Protein AF-A0A1V1PTB5-F1 (afdb_monomer)

Foldseek 3Di:
DDDDDDPVDDPPVLVVLCVVCVVVVHDSVVVVVVVVVVVVVPVVVVVVVVVVVVVVVVCVVVPDADPDPPPQVDDPLQFKAKEKEQAADDDLCVQLCPQLAFQQFEDEVRGTFWHFHHWDQPPVDNSMIITMIRGDQPPQQFPQWEWEFAQDPVRHTYIYTDDDPDGHGDGTHGPVDGHYHYYDYDPRSSDD

Structure (mmCIF, N/CA/C/O backbone):
data_AF-A0A1V1PTB5-F1
#
_entry.id   AF-A0A1V1PTB5-F1
#
loop_
_atom_site.group_PDB
_atom_site.id
_atom_site.type_symbol
_atom_site.label_atom_id
_atom_site.label_alt_id
_atom_site.label_comp_id
_atom_site.label_asym_id
_atom_site.label_entity_id
_atom_site.label_seq_id
_atom_site.pdbx_PDB_ins_code
_atom_site.Cartn_x
_atom_site.Cartn_y
_atom_site.Cartn_z
_atom_site.occupancy
_atom_site.B_iso_or_equiv
_atom_site.auth_seq_id
_atom_site.auth_comp_id
_atom_site.auth_asym_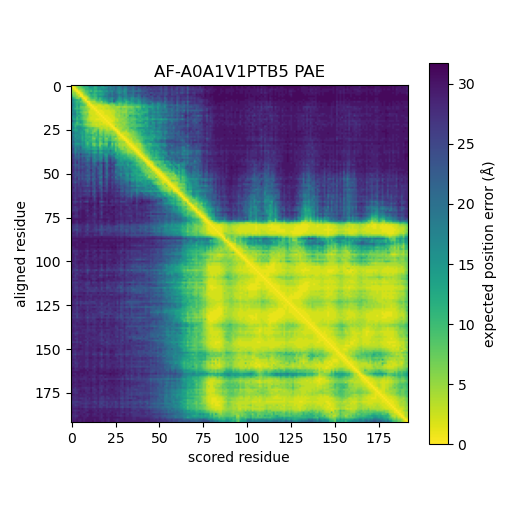id
_atom_site.auth_atom_id
_atom_site.pdbx_PDB_model_num
ATOM 1 N N . MET A 1 1 ? -77.149 21.106 42.613 1.00 45.94 1 MET A N 1
ATOM 2 C CA . MET A 1 1 ? -77.275 22.576 42.752 1.00 45.94 1 MET A CA 1
ATOM 3 C C . MET A 1 1 ? -76.896 23.214 41.418 1.00 45.94 1 MET A C 1
ATOM 5 O O . MET A 1 1 ? -76.034 22.673 40.741 1.00 45.94 1 MET A O 1
ATOM 9 N N . ALA A 1 2 ? -77.660 24.224 40.997 1.00 46.88 2 ALA A N 1
ATOM 10 C CA . ALA A 1 2 ? -78.015 24.558 39.610 1.00 46.88 2 ALA A CA 1
ATOM 11 C C . ALA A 1 2 ? -76.853 24.847 38.633 1.00 46.88 2 ALA A C 1
ATOM 13 O O . ALA A 1 2 ? -75.920 25.575 38.961 1.00 46.88 2 ALA A O 1
ATOM 14 N N . ALA A 1 3 ? -76.957 24.308 37.410 1.00 48.88 3 ALA A N 1
ATOM 15 C CA . ALA A 1 3 ? -76.084 24.625 36.281 1.00 48.88 3 ALA A CA 1
ATOM 16 C C . ALA A 1 3 ? -76.728 25.731 35.426 1.00 48.88 3 ALA A C 1
ATOM 18 O O . ALA A 1 3 ? -77.810 25.543 34.875 1.00 48.88 3 ALA A O 1
ATOM 19 N N . ASP A 1 4 ? -76.064 26.883 35.358 1.00 57.84 4 ASP A N 1
ATOM 20 C CA . ASP A 1 4 ? -76.422 28.024 34.511 1.00 57.84 4 ASP A CA 1
ATOM 21 C C . ASP A 1 4 ? -76.100 27.710 33.040 1.00 57.84 4 ASP A C 1
ATOM 23 O O . ASP A 1 4 ? -74.978 27.313 32.714 1.00 57.84 4 ASP A O 1
ATOM 27 N N . ALA A 1 5 ? -77.090 27.861 32.159 1.00 48.50 5 ALA A N 1
ATOM 28 C CA . ALA A 1 5 ? -77.007 27.545 30.735 1.00 48.50 5 ALA A CA 1
ATOM 29 C C . ALA A 1 5 ? -77.202 28.819 29.896 1.00 48.50 5 ALA A C 1
ATOM 31 O O . ALA A 1 5 ? -78.198 28.969 29.189 1.00 48.50 5 ALA A O 1
ATOM 32 N N . ARG A 1 6 ? -76.250 29.760 29.978 1.00 47.94 6 ARG A N 1
ATOM 33 C CA . ARG A 1 6 ? -76.123 30.865 29.010 1.00 47.94 6 ARG A CA 1
ATOM 34 C C . ARG A 1 6 ? -75.035 30.568 27.963 1.00 47.94 6 ARG A C 1
ATOM 36 O O . ARG A 1 6 ? -74.025 29.955 28.304 1.00 47.94 6 ARG A O 1
ATOM 43 N N . PRO A 1 7 ? -75.185 31.035 26.704 1.00 47.66 7 PRO A N 1
ATOM 44 C CA . PRO A 1 7 ? -74.416 30.558 25.540 1.00 47.66 7 PRO A CA 1
ATOM 45 C C . PRO A 1 7 ? -72.931 30.952 25.518 1.00 47.66 7 PRO A C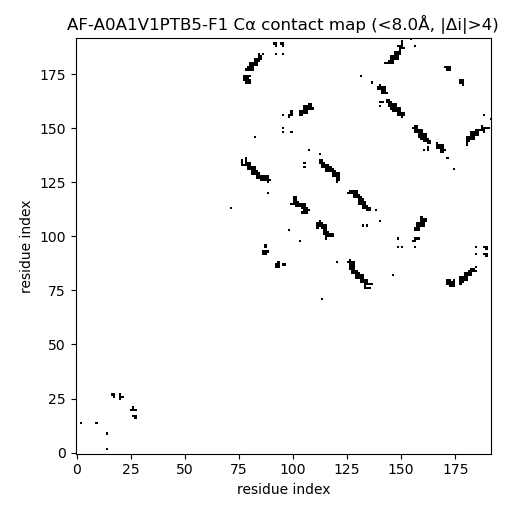 1
ATOM 47 O O . PRO A 1 7 ? -72.198 30.528 24.631 1.00 47.66 7 PRO A O 1
ATOM 50 N N . SER A 1 8 ? -72.482 31.782 26.461 1.00 53.97 8 SER A N 1
ATOM 51 C CA . SER A 1 8 ? -71.099 32.261 26.557 1.00 53.97 8 SER A CA 1
ATOM 52 C C . SER A 1 8 ? -70.219 31.433 27.504 1.00 53.97 8 SER A C 1
ATOM 54 O O . SER A 1 8 ? -69.104 31.851 27.817 1.00 53.97 8 SER A O 1
ATOM 56 N N . LYS A 1 9 ? -70.689 30.266 27.973 1.00 58.06 9 LYS A N 1
ATOM 57 C CA . LYS A 1 9 ? -69.931 29.356 28.852 1.00 58.06 9 LYS A CA 1
ATOM 58 C C . LYS A 1 9 ? -70.040 27.885 28.436 1.00 58.06 9 LYS A C 1
ATOM 60 O O . LYS A 1 9 ? -70.707 27.563 27.460 1.00 58.06 9 LYS A O 1
ATOM 65 N N . ASP A 1 10 ? -69.302 27.039 29.170 1.00 58.72 10 ASP A N 1
ATOM 66 C CA . ASP A 1 10 ? -69.134 25.581 29.058 1.00 58.72 10 ASP A CA 1
ATOM 67 C C . ASP A 1 10 ? -70.073 24.910 28.042 1.00 58.72 10 ASP A C 1
ATOM 69 O O . ASP A 1 10 ? -71.229 24.613 28.339 1.00 58.72 10 ASP A O 1
ATOM 73 N N . GLY A 1 11 ? -69.552 24.649 26.836 1.00 68.62 11 GLY A N 1
ATOM 74 C CA . GLY A 1 11 ? -70.310 24.024 25.751 1.00 68.62 11 GLY A CA 1
ATOM 75 C C . GLY A 1 11 ? -70.979 22.704 26.158 1.00 68.62 11 GLY A C 1
ATOM 76 O O . GLY A 1 11 ? -70.548 22.036 27.097 1.00 68.62 11 GLY A O 1
ATOM 77 N N . PHE A 1 12 ? -72.015 22.299 25.414 1.00 66.12 12 PHE A N 1
ATOM 78 C CA . PHE A 1 12 ? -72.945 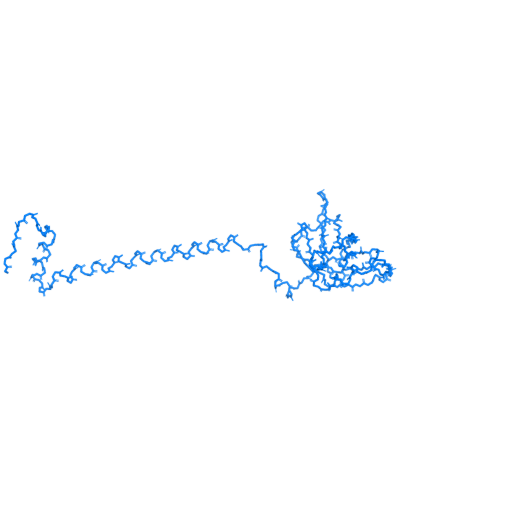21.199 25.742 1.00 66.12 12 PHE A CA 1
ATOM 79 C C . PHE A 1 12 ? -72.281 19.909 26.267 1.00 66.12 12 PHE A C 1
ATOM 81 O O . PHE A 1 12 ? -72.792 19.262 27.179 1.00 66.12 12 PHE A O 1
ATOM 88 N N . ARG A 1 13 ? -71.090 19.564 25.758 1.00 63.03 13 ARG A N 1
ATOM 89 C CA . ARG A 1 13 ? -70.293 18.419 26.229 1.00 63.03 13 ARG A CA 1
ATOM 90 C C . ARG A 1 13 ? -69.848 18.523 27.697 1.00 63.03 13 ARG A C 1
ATOM 92 O O . ARG A 1 13 ? -69.906 17.523 28.405 1.00 63.03 13 ARG A O 1
ATOM 99 N N . ASN A 1 14 ? -69.445 19.702 28.173 1.00 65.38 14 ASN A N 1
ATOM 100 C CA . ASN A 1 14 ? -69.024 19.916 29.565 1.00 65.38 14 ASN A CA 1
ATOM 101 C C . ASN A 1 14 ? -70.211 19.933 30.535 1.00 65.38 14 ASN A C 1
ATOM 103 O O . ASN A 1 14 ? -70.095 19.443 31.660 1.00 65.38 14 ASN A O 1
ATOM 107 N N . ALA A 1 15 ? -71.359 20.455 30.098 1.00 72.62 15 ALA A N 1
ATOM 108 C CA . ALA A 1 15 ? -72.587 20.425 30.888 1.00 72.62 15 ALA A CA 1
ATOM 109 C C . ALA A 1 15 ? -73.068 18.981 31.114 1.00 72.62 15 ALA A C 1
ATOM 111 O O . ALA A 1 15 ? -73.387 18.595 32.238 1.00 72.62 15 ALA A O 1
ATOM 112 N N . LEU A 1 16 ? -73.026 18.154 30.065 1.00 73.50 16 LEU A N 1
ATOM 113 C CA . LEU A 1 16 ? -73.423 16.748 30.135 1.00 73.50 16 LEU A CA 1
ATOM 114 C C . LEU A 1 16 ? -72.461 15.927 31.015 1.00 73.50 16 LEU A C 1
ATOM 116 O O . LEU A 1 16 ? -72.908 15.111 31.820 1.00 73.50 16 LEU A O 1
ATOM 120 N N . LEU A 1 17 ? -71.156 16.222 30.961 1.00 71.00 17 LEU A N 1
ATOM 121 C CA . LEU A 1 17 ? -70.155 15.638 31.863 1.00 71.00 17 LEU A CA 1
ATOM 122 C C . LEU A 1 17 ? -70.433 15.954 33.339 1.00 71.00 17 LEU A C 1
ATOM 124 O O . LEU A 1 17 ? -70.278 15.069 34.173 1.00 71.00 17 LEU A O 1
ATOM 128 N N . LYS A 1 18 ? -70.887 17.169 33.674 1.00 69.12 18 LYS A N 1
ATOM 129 C CA . LYS A 1 18 ? -71.250 17.546 35.054 1.00 69.12 18 LYS A CA 1
ATOM 130 C C . LYS A 1 18 ? -72.465 16.777 35.583 1.00 69.12 18 LYS A C 1
ATOM 132 O O . LYS A 1 18 ? -72.472 16.408 36.754 1.00 69.12 18 LYS A O 1
ATOM 137 N N . ILE A 1 19 ? -73.461 16.507 34.736 1.00 73.56 19 ILE A N 1
ATOM 138 C CA . ILE A 1 19 ? -74.654 15.733 35.120 1.00 73.56 19 ILE A CA 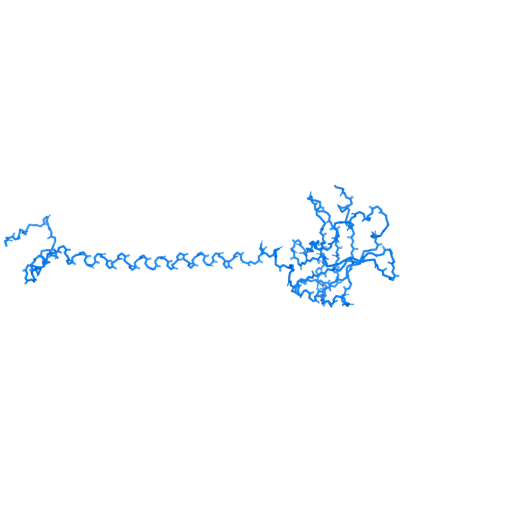1
ATOM 139 C C . ILE A 1 19 ? -74.288 14.268 35.365 1.00 73.56 19 ILE A C 1
ATOM 141 O O . ILE A 1 19 ? -74.617 13.716 36.412 1.00 73.56 19 ILE A O 1
ATOM 145 N N . VAL A 1 20 ? -73.562 13.652 34.429 1.00 69.00 20 VAL A N 1
ATOM 146 C CA . VAL A 1 20 ? -73.156 12.244 34.547 1.00 69.00 20 VAL A CA 1
ATOM 147 C C . VAL A 1 20 ? -72.223 12.044 35.742 1.00 69.00 20 VAL A C 1
ATOM 149 O O . VAL A 1 20 ? -72.424 11.111 36.509 1.00 69.00 20 VAL A O 1
ATOM 152 N N . ALA A 1 21 ? -71.267 12.952 35.955 1.00 71.38 21 ALA A N 1
ATOM 153 C CA . ALA A 1 21 ? -70.365 12.961 37.108 1.00 71.38 21 ALA A CA 1
ATOM 154 C C . ALA A 1 21 ? -71.118 13.038 38.453 1.00 71.38 21 ALA A C 1
ATOM 156 O O . ALA A 1 21 ? -70.797 12.304 39.389 1.00 71.38 21 ALA A O 1
ATOM 157 N N . GLY A 1 22 ? -72.167 13.866 38.525 1.00 68.06 22 GLY A N 1
ATOM 158 C CA . GLY A 1 22 ? -73.031 13.971 39.702 1.00 68.06 22 GLY A CA 1
ATOM 159 C C . GLY A 1 22 ? -73.858 12.711 39.979 1.00 68.06 22 GLY A C 1
ATOM 160 O O . GLY A 1 22 ? -74.132 12.418 41.138 1.00 68.06 22 GLY A O 1
ATOM 161 N N . LEU A 1 23 ? -74.208 11.944 38.942 1.00 74.44 23 LEU A N 1
ATOM 162 C CA . LEU A 1 23 ? -74.984 10.705 39.070 1.00 74.44 23 LEU A CA 1
ATOM 163 C C . LEU A 1 23 ? -74.150 9.524 39.597 1.00 74.44 23 LEU A C 1
ATOM 165 O O . LEU A 1 23 ? -74.689 8.635 40.246 1.00 74.44 23 LEU A O 1
ATOM 169 N N . ILE A 1 24 ? -72.840 9.523 39.339 1.00 73.94 24 ILE A N 1
ATOM 170 C CA . ILE A 1 24 ? -71.913 8.448 39.744 1.00 73.94 24 ILE A CA 1
ATOM 171 C C . ILE A 1 24 ? -70.991 8.835 40.911 1.00 73.94 24 ILE A C 1
ATOM 173 O O . ILE A 1 24 ? -70.159 8.030 41.317 1.00 73.94 24 ILE A O 1
ATOM 177 N N . GLY A 1 25 ? -71.132 10.047 41.462 1.00 66.75 25 GLY A N 1
ATOM 178 C CA . GLY A 1 25 ? -70.390 10.501 42.645 1.00 66.75 25 GLY A CA 1
ATOM 179 C C . GLY A 1 25 ? -68.902 10.790 42.409 1.00 66.75 25 GLY A C 1
ATOM 180 O O . GLY A 1 25 ? -68.114 10.732 43.349 1.00 66.75 25 GLY A O 1
ATOM 181 N N . VAL A 1 26 ? -68.496 11.100 41.174 1.00 73.06 26 VAL A N 1
ATOM 182 C CA . VAL A 1 26 ? -67.087 11.338 40.796 1.00 73.06 26 VAL A CA 1
ATOM 183 C C . VAL A 1 26 ? -66.936 12.757 40.248 1.00 73.06 26 VAL A C 1
ATOM 185 O O . VAL A 1 26 ? -67.854 13.267 39.616 1.00 73.06 26 VAL A O 1
ATOM 188 N N . SER A 1 27 ? -65.806 13.439 40.471 1.00 64.69 27 SER A N 1
ATOM 189 C CA . SER A 1 27 ? -65.644 14.828 40.014 1.00 64.69 27 SER A CA 1
ATOM 190 C C . SER A 1 27 ? -65.385 14.917 38.491 1.00 64.69 27 SER A C 1
ATOM 192 O O . SER A 1 27 ? -64.614 14.118 37.950 1.00 64.69 27 SER A O 1
ATOM 194 N N . PRO A 1 28 ? -65.968 15.901 37.768 1.00 60.50 28 PRO A N 1
ATOM 195 C CA . PRO A 1 28 ? -65.796 16.044 36.314 1.00 60.50 28 PRO A CA 1
ATOM 196 C C . PRO A 1 28 ? -64.334 16.191 35.861 1.00 60.50 28 PRO A C 1
ATOM 198 O O . PRO A 1 28 ? -63.992 15.798 34.747 1.00 60.50 28 PRO A O 1
ATOM 201 N N . GLY A 1 29 ? -63.462 16.724 36.727 1.00 60.97 29 GLY A N 1
ATOM 202 C CA . GLY A 1 29 ? -62.028 16.861 36.453 1.00 60.97 29 GLY A CA 1
ATOM 203 C C . GLY A 1 29 ? -61.322 15.515 36.270 1.00 60.97 29 GLY A C 1
ATOM 204 O O . GLY A 1 29 ? -60.505 15.372 35.366 1.00 60.97 29 GLY A O 1
ATOM 205 N N . GLN A 1 30 ? -61.716 14.484 37.028 1.00 60.09 30 GLN A N 1
ATOM 206 C CA . GLN A 1 30 ? -61.084 13.159 36.960 1.00 60.09 30 GLN A CA 1
ATOM 207 C C . GLN A 1 30 ? -61.408 12.394 35.667 1.00 60.09 30 GLN A C 1
ATOM 209 O O . GLN A 1 30 ? -60.608 11.573 35.213 1.00 60.09 30 GLN A O 1
ATOM 214 N N . LEU A 1 31 ? -62.559 12.672 35.046 1.00 56.88 31 LEU A N 1
ATOM 215 C CA . LEU A 1 31 ? -62.948 12.068 33.767 1.00 56.88 31 LEU A CA 1
ATOM 216 C C . LEU A 1 31 ? -62.194 12.699 32.585 1.00 56.88 31 LEU A C 1
ATOM 218 O O . LEU A 1 31 ? -61.833 11.994 31.644 1.00 56.88 31 LEU A O 1
ATOM 222 N N . ILE A 1 32 ? -61.905 14.001 32.655 1.00 62.03 32 ILE A N 1
ATOM 223 C CA . ILE A 1 32 ? -61.182 14.743 31.612 1.00 62.03 32 ILE A CA 1
ATOM 224 C C . ILE A 1 32 ? -59.669 14.461 31.675 1.00 62.03 32 ILE A C 1
ATOM 226 O O . ILE A 1 32 ? -59.034 14.261 30.633 1.00 62.03 32 ILE A O 1
ATOM 230 N N . ASP A 1 33 ? -59.100 14.337 32.877 1.00 58.94 33 ASP A N 1
ATOM 231 C CA . ASP A 1 33 ? -57.667 14.066 33.066 1.00 58.94 33 ASP A CA 1
ATOM 232 C C . ASP A 1 33 ? -57.240 12.676 32.560 1.00 58.94 33 ASP A C 1
ATOM 234 O O . ASP A 1 33 ? -56.127 12.506 32.046 1.00 58.94 33 ASP A O 1
ATOM 238 N N . ARG A 1 34 ? -58.135 11.676 32.612 1.00 61.22 34 ARG A N 1
ATOM 239 C CA . ARG A 1 34 ? -57.823 10.305 32.165 1.00 61.22 34 ARG A CA 1
ATOM 240 C C . ARG A 1 34 ? -57.660 10.187 30.646 1.00 61.22 34 ARG A C 1
ATOM 242 O O . ARG A 1 34 ? -56.867 9.365 30.177 1.00 61.22 34 ARG A O 1
ATOM 249 N N . ASP A 1 35 ? -58.367 11.014 29.879 1.00 53.59 35 ASP A N 1
ATOM 250 C CA . ASP A 1 35 ? -58.266 11.047 28.416 1.00 53.59 35 ASP A CA 1
ATOM 251 C C . ASP A 1 35 ? -57.134 11.959 27.919 1.00 53.59 35 ASP A C 1
ATOM 253 O O . ASP A 1 35 ? -56.497 11.654 26.903 1.00 53.59 35 ASP A O 1
ATOM 257 N N . ALA A 1 36 ? -56.806 13.022 28.663 1.00 57.72 36 ALA A N 1
ATOM 258 C CA . ALA A 1 36 ? -55.647 13.874 28.389 1.00 57.72 36 ALA A CA 1
ATOM 259 C C . ALA A 1 36 ? -54.316 13.118 28.581 1.00 57.72 36 ALA A C 1
ATOM 261 O O . ALA A 1 36 ? -53.400 13.238 27.759 1.00 57.72 36 ALA A O 1
ATOM 262 N N . ALA A 1 37 ? -54.234 12.257 29.604 1.00 57.28 37 ALA A N 1
ATOM 263 C CA . ALA A 1 37 ? -53.053 11.444 29.897 1.00 57.28 37 ALA A CA 1
ATOM 264 C C . ALA A 1 37 ? -52.713 10.427 28.784 1.00 57.28 37 ALA A C 1
ATOM 266 O O . ALA A 1 37 ? -51.542 10.183 28.490 1.00 57.28 37 ALA A O 1
ATOM 267 N N . ARG A 1 38 ? -53.718 9.865 28.092 1.00 55.94 38 ARG A N 1
ATOM 268 C CA . ARG A 1 38 ? -53.505 8.847 27.039 1.00 55.94 38 ARG A CA 1
ATOM 269 C C . ARG A 1 38 ? -53.009 9.422 25.708 1.00 55.94 38 ARG A C 1
ATOM 271 O O . ARG A 1 38 ? -52.372 8.695 24.941 1.00 55.94 38 ARG A O 1
ATOM 278 N N . ARG A 1 39 ? -53.293 10.697 25.405 1.00 55.25 39 ARG A N 1
ATOM 279 C CA . ARG A 1 39 ? -52.869 11.336 24.139 1.00 55.25 39 ARG A CA 1
ATOM 280 C C . ARG A 1 39 ? -51.395 11.738 24.144 1.00 55.25 39 ARG A C 1
ATOM 282 O O . ARG A 1 39 ? -50.753 11.630 23.102 1.00 55.25 39 ARG A O 1
ATOM 289 N N . ARG A 1 40 ? -50.834 12.102 25.306 1.00 49.72 40 ARG A N 1
ATOM 290 C CA . ARG A 1 40 ? -49.396 12.404 25.442 1.00 49.72 40 ARG A CA 1
ATOM 291 C C . ARG A 1 40 ? -48.505 11.174 25.201 1.00 49.72 40 ARG A C 1
ATOM 293 O O . ARG A 1 40 ? -47.458 11.307 24.584 1.00 49.72 40 ARG A O 1
ATOM 300 N N . GLY A 1 41 ? -48.939 9.970 25.589 1.00 53.50 41 GLY A N 1
ATOM 301 C CA . GLY A 1 41 ? -48.112 8.756 25.489 1.00 53.50 41 GLY A CA 1
ATOM 302 C C . GLY A 1 41 ? -47.924 8.182 24.074 1.00 53.50 41 GLY A C 1
ATOM 303 O O . GLY A 1 41 ? -46.866 7.638 23.770 1.00 53.50 41 GLY A O 1
ATOM 304 N N . ARG A 1 42 ? -48.920 8.304 23.180 1.00 50.50 42 ARG A N 1
ATOM 305 C CA . ARG A 1 42 ? -48.840 7.722 21.820 1.00 50.50 42 ARG A CA 1
ATOM 306 C C . ARG A 1 42 ? -48.005 8.555 20.847 1.00 50.50 42 ARG A C 1
ATOM 308 O O . ARG A 1 42 ? -47.307 7.982 20.016 1.00 50.50 42 ARG A O 1
ATOM 315 N N . LEU A 1 43 ? -48.047 9.882 20.975 1.00 52.47 43 LEU A N 1
ATOM 316 C CA . LEU A 1 43 ? -47.257 10.791 20.139 1.00 52.47 43 LEU A CA 1
ATOM 317 C C . LEU A 1 43 ? -45.766 10.741 20.504 1.00 52.47 43 LEU A C 1
ATOM 319 O O . LEU A 1 43 ? -44.928 10.694 19.612 1.00 52.47 43 LEU A O 1
ATOM 323 N N . VAL A 1 44 ? -45.436 10.642 21.797 1.00 54.03 44 VAL A N 1
ATOM 324 C CA . VAL A 1 44 ? -44.043 10.523 22.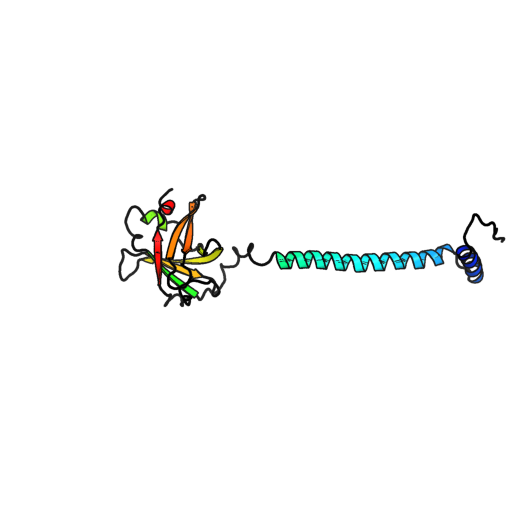265 1.00 54.03 44 VAL A CA 1
ATOM 325 C C . VAL A 1 44 ? -43.431 9.167 21.887 1.00 54.03 44 VAL A C 1
ATOM 327 O O . VAL A 1 44 ? -42.290 9.116 21.435 1.00 54.03 44 VAL A O 1
ATOM 330 N N . ARG A 1 45 ? -44.196 8.068 21.983 1.00 48.12 45 ARG A N 1
ATOM 331 C CA . ARG A 1 45 ? -43.705 6.719 21.646 1.00 48.12 45 ARG A CA 1
ATOM 332 C C . ARG A 1 45 ? -43.394 6.539 20.156 1.00 48.12 45 ARG A C 1
ATOM 334 O O . ARG A 1 45 ? -42.403 5.900 19.823 1.00 48.12 45 ARG A O 1
ATOM 341 N N . ASN A 1 46 ? -44.211 7.102 19.265 1.00 50.28 46 ASN A N 1
ATOM 342 C CA . ASN A 1 46 ? -44.003 6.958 17.820 1.00 50.28 46 ASN A CA 1
ATOM 343 C C . ASN A 1 46 ? -42.963 7.953 17.274 1.00 50.28 46 ASN A C 1
ATOM 345 O O . ASN A 1 46 ? -42.236 7.613 16.345 1.00 50.28 46 ASN A O 1
ATOM 349 N N . ALA A 1 47 ? -42.841 9.146 17.870 1.00 54.19 47 ALA A N 1
ATOM 350 C CA . ALA A 1 47 ? -41.808 10.114 17.497 1.00 54.19 47 ALA A CA 1
ATOM 351 C C . ALA A 1 47 ? -40.391 9.623 17.854 1.00 54.19 47 ALA A C 1
ATOM 353 O O . ALA A 1 47 ? -39.459 9.815 17.077 1.00 54.19 47 ALA A O 1
ATOM 354 N N . ALA A 1 48 ? -40.236 8.924 18.984 1.00 52.06 48 ALA A N 1
ATOM 355 C CA . ALA A 1 48 ? -38.953 8.360 19.407 1.00 52.06 48 ALA A CA 1
ATOM 356 C C . ALA A 1 48 ? -38.412 7.283 18.441 1.00 52.06 48 ALA A C 1
ATOM 358 O O . ALA A 1 48 ? -37.208 7.217 18.206 1.00 52.06 48 ALA A O 1
ATOM 359 N N . LEU A 1 49 ? -39.289 6.480 17.825 1.00 52.34 49 LEU A N 1
ATOM 360 C CA . LEU A 1 49 ? -38.896 5.453 16.849 1.00 52.34 49 LEU A CA 1
ATOM 361 C C . LEU A 1 49 ? -38.427 6.052 15.509 1.00 52.34 49 LEU A C 1
ATOM 363 O O . LEU A 1 49 ? -37.547 5.489 14.861 1.00 52.34 49 LEU A O 1
ATOM 367 N N . ALA A 1 50 ? -38.958 7.212 15.109 1.00 53.72 50 ALA A N 1
ATOM 368 C CA . ALA A 1 50 ? -38.579 7.876 13.859 1.00 53.72 50 ALA A CA 1
ATOM 369 C C . ALA A 1 50 ? -37.187 8.540 13.917 1.00 53.72 50 ALA A C 1
ATOM 371 O O . ALA A 1 50 ? -36.467 8.537 12.917 1.00 53.72 50 ALA A O 1
ATOM 372 N N . VAL A 1 51 ? -36.784 9.063 15.083 1.00 54.59 51 VAL A N 1
ATOM 373 C CA . VAL A 1 51 ? -35.459 9.687 15.299 1.00 54.59 51 VAL A CA 1
ATOM 374 C C . VAL A 1 51 ? -34.332 8.642 15.331 1.00 54.59 51 VAL A C 1
ATOM 376 O O . VAL A 1 51 ? -33.255 8.870 14.785 1.00 54.59 51 VAL A O 1
ATOM 379 N N . ILE A 1 52 ? -34.588 7.456 15.896 1.00 55.19 52 ILE A N 1
ATOM 380 C CA . ILE A 1 52 ? -33.625 6.339 15.901 1.00 55.19 52 ILE A CA 1
ATOM 381 C C . ILE A 1 52 ? -33.417 5.789 14.477 1.00 55.19 52 ILE A C 1
ATOM 383 O O . ILE A 1 52 ? -32.288 5.494 14.089 1.00 55.19 52 ILE A O 1
ATOM 387 N N . ALA A 1 53 ? -34.476 5.719 13.664 1.00 56.38 53 ALA A N 1
ATOM 388 C CA . ALA A 1 53 ? -34.389 5.258 12.277 1.00 56.38 53 ALA A CA 1
ATOM 389 C C . ALA A 1 53 ? -33.607 6.222 11.363 1.00 56.38 53 ALA A C 1
ATOM 391 O O . ALA A 1 53 ? -32.862 5.777 10.493 1.00 56.38 53 ALA A O 1
ATOM 392 N N . THR A 1 54 ? -33.726 7.538 11.572 1.00 54.22 54 THR A N 1
ATOM 393 C CA . THR A 1 54 ? -33.005 8.541 10.764 1.00 54.22 54 THR A CA 1
ATOM 394 C C . THR A 1 54 ? -31.523 8.628 11.123 1.00 54.22 54 THR A C 1
ATOM 396 O O . THR A 1 54 ? -30.689 8.738 10.224 1.00 54.22 54 THR A O 1
ATOM 399 N N . LEU A 1 55 ? -31.166 8.490 12.404 1.00 49.62 55 LEU A N 1
ATOM 400 C CA . LEU A 1 55 ? -29.763 8.380 12.820 1.00 49.62 55 LEU A CA 1
ATOM 401 C C . LEU A 1 55 ? -29.129 7.048 12.373 1.00 49.62 55 LEU A C 1
ATOM 403 O O . LEU A 1 55 ? -27.974 7.037 11.952 1.00 49.62 55 LEU A O 1
ATOM 407 N N . GLY A 1 56 ? -29.888 5.945 12.371 1.00 52.94 56 GLY A N 1
ATOM 408 C CA . GLY A 1 56 ? -29.436 4.653 11.837 1.00 52.94 56 GLY A CA 1
ATOM 409 C C . GLY A 1 56 ? -29.205 4.660 10.319 1.00 52.94 56 GLY A C 1
ATOM 410 O O . GLY A 1 56 ? -28.217 4.107 9.844 1.00 52.94 56 GLY A O 1
ATOM 411 N N . ALA A 1 57 ? -30.060 5.345 9.552 1.00 54.28 57 ALA A N 1
ATOM 412 C CA . ALA A 1 57 ? -29.913 5.472 8.099 1.00 54.28 57 ALA A CA 1
ATOM 413 C C . ALA A 1 57 ? -28.720 6.359 7.687 1.00 54.28 57 ALA A C 1
ATO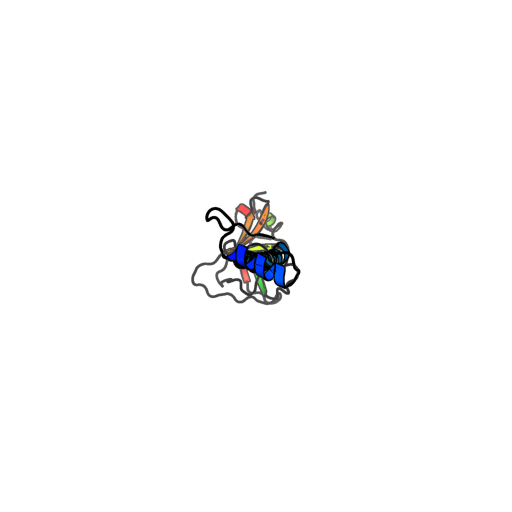M 415 O O . ALA A 1 57 ? -28.047 6.065 6.701 1.00 54.28 57 ALA A O 1
ATOM 416 N N . LEU A 1 58 ? -28.402 7.404 8.462 1.00 52.31 58 LEU A N 1
ATOM 417 C CA . LEU A 1 58 ? -27.206 8.230 8.237 1.00 52.31 58 LEU A CA 1
ATOM 418 C C . LEU A 1 58 ? -25.905 7.499 8.606 1.00 52.31 58 LEU A C 1
ATOM 420 O O . LEU A 1 58 ? -24.878 7.730 7.969 1.00 52.31 58 LEU A O 1
ATOM 424 N N . ALA A 1 59 ? -25.944 6.568 9.564 1.00 54.12 59 ALA A N 1
ATOM 425 C CA . ALA A 1 59 ? -24.814 5.684 9.855 1.00 54.12 59 ALA A CA 1
ATOM 426 C C . ALA A 1 59 ? -24.567 4.648 8.735 1.00 54.12 59 ALA A C 1
ATOM 428 O O . ALA A 1 59 ? -23.418 4.284 8.486 1.00 54.12 59 ALA A O 1
ATOM 429 N N . LEU A 1 60 ? -25.616 4.227 8.017 1.00 52.91 60 LEU A N 1
ATOM 430 C CA . LEU A 1 60 ? -25.536 3.271 6.900 1.00 52.91 60 LEU A CA 1
ATOM 431 C C . LEU A 1 60 ? -25.036 3.878 5.574 1.00 52.91 60 LEU A C 1
ATOM 433 O O . LEU A 1 60 ? -24.577 3.144 4.711 1.00 52.91 60 LEU A O 1
ATOM 437 N N . ILE A 1 61 ? -25.082 5.205 5.404 1.00 54.19 61 ILE A N 1
ATOM 438 C CA . ILE A 1 61 ? -24.506 5.885 4.221 1.00 54.19 61 ILE A CA 1
ATOM 439 C C . ILE A 1 61 ? -23.057 6.344 4.487 1.00 54.19 61 ILE A C 1
ATOM 441 O O . ILE A 1 61 ? -22.287 6.594 3.562 1.00 54.19 61 ILE A O 1
ATOM 445 N N . ALA A 1 62 ? -22.639 6.413 5.753 1.00 55.47 62 ALA A N 1
ATOM 446 C CA . ALA A 1 62 ? -21.290 6.828 6.142 1.00 55.47 62 ALA A CA 1
ATOM 447 C C . ALA A 1 62 ? -20.263 5.677 6.208 1.00 55.47 62 ALA A C 1
ATOM 449 O O . ALA A 1 62 ? -19.115 5.903 6.600 1.00 55.47 62 ALA A O 1
ATOM 450 N N . THR A 1 63 ? -20.652 4.446 5.874 1.00 59.47 63 THR A N 1
ATOM 451 C CA . THR A 1 63 ? -19.989 3.242 6.397 1.00 59.47 63 THR A CA 1
ATOM 452 C C . THR A 1 63 ? -18.928 2.592 5.518 1.00 59.47 63 THR A C 1
ATOM 454 O O . THR A 1 63 ? -18.474 1.517 5.888 1.00 59.47 63 THR A O 1
ATOM 457 N N . GLU A 1 64 ? -18.449 3.210 4.432 1.00 53.56 64 GLU A N 1
ATOM 458 C CA . GLU A 1 64 ? -17.593 2.434 3.510 1.00 53.56 64 GLU A CA 1
ATOM 459 C C . GLU A 1 64 ? -16.228 2.994 3.111 1.00 53.56 64 GLU A C 1
ATOM 461 O O . GLU A 1 64 ? -15.475 2.286 2.457 1.00 53.56 64 GLU A O 1
ATOM 466 N N . SER A 1 65 ? -15.805 4.192 3.529 1.00 56.97 65 SER A N 1
ATOM 467 C CA . SER A 1 65 ? -14.520 4.710 3.002 1.00 56.97 65 SER A CA 1
ATOM 468 C C . SER A 1 65 ? -13.644 5.528 3.942 1.00 56.97 65 SER A C 1
ATOM 470 O O . SER A 1 65 ? -12.688 6.147 3.480 1.00 56.97 65 SER A O 1
ATOM 472 N N . ARG A 1 66 ? -13.916 5.568 5.256 1.00 59.69 66 ARG A N 1
ATOM 473 C CA . ARG A 1 66 ? -13.176 6.503 6.136 1.00 59.69 66 ARG A CA 1
ATOM 474 C C . ARG A 1 66 ? -12.643 5.968 7.459 1.00 59.69 66 ARG A C 1
ATOM 476 O O . ARG A 1 66 ? -11.880 6.681 8.096 1.00 59.69 66 ARG A O 1
ATOM 483 N N . TRP A 1 67 ? -12.962 4.739 7.866 1.00 57.56 67 TRP A N 1
ATOM 484 C CA . TRP A 1 67 ? -12.607 4.275 9.219 1.00 57.56 67 TRP A CA 1
ATOM 485 C C . TRP A 1 67 ? -12.114 2.824 9.305 1.00 57.56 67 TRP A C 1
ATOM 487 O O . TRP A 1 67 ? -12.355 2.153 10.302 1.00 57.56 67 TRP A O 1
ATOM 497 N N . ARG A 1 68 ? -11.382 2.329 8.297 1.00 58.28 68 ARG A N 1
ATOM 498 C CA . ARG A 1 68 ? -10.655 1.046 8.400 1.00 58.28 68 ARG A CA 1
ATOM 499 C C . ARG A 1 68 ? -9.148 1.102 8.737 1.00 58.28 68 ARG A C 1
ATOM 501 O O . ARG A 1 68 ? -8.592 0.021 8.867 1.00 58.28 68 ARG A O 1
ATOM 508 N N . PRO A 1 69 ? -8.432 2.229 8.949 1.00 53.84 69 PRO A N 1
ATOM 509 C CA . PRO A 1 69 ? -6.971 2.142 9.073 1.00 53.84 69 PRO A CA 1
ATOM 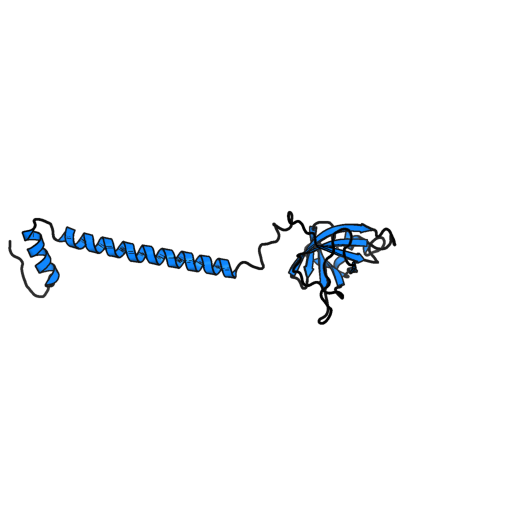510 C C . PRO A 1 69 ? -6.444 1.648 10.439 1.00 53.84 69 PRO A C 1
ATOM 512 O O . PRO A 1 69 ? -5.252 1.750 10.688 1.00 53.84 69 PRO A O 1
ATOM 515 N N . LEU A 1 70 ? -7.281 1.088 11.322 1.00 55.69 70 LEU A N 1
ATOM 516 C CA . LEU A 1 70 ? -6.828 0.498 12.596 1.00 55.69 70 LEU A CA 1
ATOM 517 C C . LEU A 1 70 ? -7.057 -1.021 12.703 1.00 55.69 70 LEU A C 1
ATOM 519 O O . LEU A 1 70 ? -6.575 -1.629 13.651 1.00 55.69 70 LEU A O 1
ATOM 523 N N . LEU A 1 71 ? -7.764 -1.644 11.749 1.00 52.22 71 LEU A N 1
ATOM 524 C CA . LEU A 1 71 ? -8.142 -3.067 11.822 1.00 52.22 71 LEU A CA 1
ATOM 525 C C . LEU A 1 71 ? -7.387 -3.983 10.847 1.00 52.22 71 LEU A C 1
ATOM 527 O O . LEU A 1 71 ? -7.580 -5.194 10.887 1.00 52.22 71 LEU A O 1
ATOM 531 N N . TYR A 1 72 ? -6.497 -3.451 10.006 1.00 57.94 72 TYR A N 1
ATOM 532 C CA . TYR A 1 72 ? -5.696 -4.293 9.107 1.00 57.94 72 TYR A CA 1
ATOM 533 C C . TYR A 1 72 ? -4.587 -5.068 9.833 1.00 57.94 72 TYR A C 1
ATOM 535 O O . TYR A 1 72 ? -4.197 -6.136 9.374 1.00 57.94 72 TYR A O 1
ATOM 543 N N . ALA A 1 73 ? -4.168 -4.600 11.015 1.00 51.00 73 ALA A N 1
ATOM 544 C CA . ALA A 1 73 ? -3.077 -5.169 11.813 1.00 51.00 73 ALA A CA 1
ATOM 545 C C . ALA A 1 73 ? -3.333 -6.594 12.356 1.00 51.00 73 ALA A C 1
ATOM 547 O O . ALA A 1 73 ? -2.499 -7.136 13.079 1.00 51.00 73 ALA A O 1
ATOM 548 N N . GLN A 1 74 ? -4.476 -7.211 12.040 1.00 45.44 74 GLN A N 1
ATOM 549 C CA . GLN A 1 74 ? -4.817 -8.556 12.505 1.00 45.44 74 GLN A CA 1
ATOM 550 C C . GLN A 1 74 ? -5.560 -9.404 11.460 1.00 45.44 74 GLN A C 1
ATOM 552 O O . GLN A 1 74 ? -6.177 -10.410 11.809 1.00 45.44 74 GLN A O 1
ATOM 557 N N . MET A 1 75 ? -5.533 -9.015 10.181 1.00 44.78 75 MET A N 1
ATOM 558 C CA . MET A 1 75 ? -6.116 -9.833 9.117 1.00 44.78 75 MET A CA 1
ATOM 559 C C . MET A 1 75 ? -5.067 -10.832 8.619 1.00 44.78 75 MET A C 1
ATOM 561 O O . MET A 1 75 ? -3.930 -10.464 8.336 1.00 44.78 75 MET A O 1
ATOM 565 N N . ASN A 1 76 ? -5.458 -12.101 8.504 1.00 53.78 76 ASN A N 1
ATOM 566 C CA . ASN A 1 76 ? -4.753 -13.134 7.743 1.00 53.78 76 ASN A CA 1
ATOM 567 C C . ASN A 1 76 ? -4.691 -12.693 6.263 1.00 53.78 76 ASN A C 1
ATOM 569 O O . ASN A 1 76 ? -5.486 -13.135 5.435 1.00 53.78 76 ASN A O 1
ATOM 573 N N . VAL A 1 77 ? -3.816 -11.745 5.920 1.00 55.34 77 VAL A N 1
ATOM 574 C CA . VAL A 1 77 ? -3.628 -11.298 4.538 1.00 55.34 77 VAL A CA 1
ATOM 575 C C . VAL A 1 77 ? -2.885 -12.414 3.818 1.00 55.34 77 VAL A C 1
ATOM 577 O O . VAL A 1 77 ? -1.670 -12.431 3.794 1.00 55.34 77 VAL A O 1
ATOM 580 N N . GLU A 1 78 ? -3.597 -13.397 3.271 1.00 65.06 78 GLU A N 1
ATOM 581 C CA . GLU A 1 78 ? -2.988 -14.514 2.528 1.00 65.06 78 GLU A CA 1
ATOM 582 C C . GLU A 1 78 ? -2.564 -14.125 1.099 1.00 65.06 78 GLU A C 1
ATOM 584 O O . GLU A 1 78 ? -2.046 -14.960 0.357 1.00 65.06 78 GLU A O 1
ATOM 589 N N . ARG A 1 79 ? -2.780 -12.863 0.710 1.00 84.75 79 ARG A N 1
ATOM 590 C CA . ARG A 1 79 ? -2.675 -12.356 -0.659 1.00 84.75 79 ARG A CA 1
ATOM 591 C C . ARG A 1 79 ? -1.609 -11.271 -0.771 1.00 84.75 79 ARG A C 1
ATOM 593 O O . ARG A 1 79 ? -1.734 -10.188 -0.201 1.00 84.75 79 ARG A O 1
ATOM 600 N N . TYR A 1 80 ? -0.563 -11.585 -1.523 1.00 91.56 80 TYR A N 1
ATOM 601 C CA . TYR A 1 80 ? 0.671 -10.818 -1.579 1.00 91.56 80 TYR A CA 1
ATOM 602 C C . TYR A 1 80 ? 1.100 -10.522 -3.013 1.00 91.56 80 TYR A C 1
ATOM 604 O O . TYR A 1 80 ? 0.854 -11.316 -3.925 1.00 91.56 80 TYR A O 1
ATOM 612 N N . TYR A 1 81 ? 1.822 -9.414 -3.168 1.00 94.62 81 TYR A N 1
ATOM 613 C CA . TYR A 1 81 ? 2.601 -9.082 -4.359 1.00 94.62 81 TYR A CA 1
ATOM 614 C C . TYR A 1 81 ? 4.052 -8.815 -3.972 1.00 94.62 81 TYR A C 1
ATOM 616 O O . TYR A 1 81 ? 4.322 -8.197 -2.942 1.00 94.62 81 TYR A O 1
ATOM 624 N N . ASP A 1 82 ? 4.976 -9.235 -4.830 1.00 95.38 82 ASP A N 1
ATOM 625 C CA . ASP A 1 82 ? 6.391 -8.900 -4.704 1.00 95.38 82 ASP A CA 1
ATOM 626 C C . ASP A 1 82 ? 6.703 -7.728 -5.643 1.00 95.38 82 ASP A C 1
ATOM 628 O O . ASP A 1 82 ? 6.671 -7.854 -6.865 1.00 95.38 82 ASP A O 1
ATOM 632 N N . VAL A 1 83 ? 7.016 -6.566 -5.083 1.00 94.81 83 VAL A N 1
ATOM 633 C CA . VAL A 1 83 ? 7.373 -5.365 -5.839 1.00 94.81 83 VAL A CA 1
ATOM 634 C C . VAL A 1 83 ? 8.886 -5.280 -5.963 1.00 94.81 83 VAL A C 1
ATOM 636 O O . VAL A 1 83 ? 9.589 -5.131 -4.964 1.00 94.81 83 VAL A O 1
ATOM 639 N N . VAL A 1 84 ? 9.392 -5.352 -7.191 1.00 94.00 84 VAL A N 1
ATOM 640 C CA . VAL A 1 84 ? 10.831 -5.381 -7.476 1.00 94.00 84 VAL A CA 1
ATOM 641 C C . VAL A 1 84 ? 11.317 -3.999 -7.903 1.00 94.00 84 VAL A C 1
ATOM 643 O O . VAL A 1 84 ? 10.862 -3.466 -8.913 1.00 94.00 84 VAL A O 1
ATOM 646 N N . PHE A 1 85 ? 12.275 -3.442 -7.166 1.00 91.94 85 PHE A N 1
ATOM 647 C CA . PHE A 1 85 ? 12.934 -2.170 -7.459 1.00 91.94 85 PHE A CA 1
ATOM 648 C C . PHE A 1 85 ? 14.389 -2.409 -7.844 1.00 91.94 85 PHE A C 1
ATOM 650 O O . PHE A 1 85 ? 15.173 -2.880 -7.023 1.00 91.94 85 PHE A O 1
ATOM 657 N N . SER A 1 86 ? 14.777 -2.014 -9.055 1.00 88.12 86 SER A N 1
ATOM 658 C CA . SER A 1 86 ? 16.127 -2.255 -9.581 1.00 88.12 86 SER A CA 1
ATOM 659 C C . SER A 1 86 ? 17.209 -1.279 -9.105 1.00 88.12 86 SER A C 1
ATOM 661 O O . SER A 1 86 ? 18.370 -1.403 -9.482 1.00 88.12 86 SER A O 1
ATOM 663 N N . GLU A 1 87 ? 16.846 -0.276 -8.304 1.00 76.12 87 GLU A N 1
ATOM 664 C CA . GLU A 1 87 ? 17.729 0.851 -7.963 1.00 76.12 87 GLU A CA 1
ATOM 665 C C . GLU A 1 87 ? 17.959 1.024 -6.450 1.00 76.12 87 GLU A C 1
ATOM 667 O O . GLU A 1 87 ? 18.433 2.069 -6.002 1.00 76.12 87 GLU A O 1
ATOM 672 N N . GLY A 1 88 ? 17.565 0.042 -5.633 1.00 65.75 88 GLY A N 1
ATOM 673 C CA . GLY A 1 88 ? 17.323 0.286 -4.211 1.00 65.75 88 GLY A CA 1
ATOM 674 C C . GLY A 1 88 ? 18.510 0.144 -3.263 1.00 65.75 88 GLY A C 1
ATOM 675 O O . GLY A 1 88 ? 18.516 0.784 -2.214 1.00 65.75 88 GLY A O 1
ATOM 676 N N . VAL A 1 89 ? 19.519 -0.664 -3.597 1.00 62.09 89 VAL A N 1
ATOM 677 C CA . VAL A 1 89 ? 20.490 -1.126 -2.582 1.00 62.09 89 VAL A CA 1
ATOM 678 C C . VAL A 1 89 ? 21.711 -0.214 -2.440 1.00 62.09 89 VAL A C 1
ATOM 680 O O . VAL A 1 89 ? 22.319 -0.146 -1.374 1.00 62.09 89 VAL A O 1
ATOM 683 N N . SER A 1 90 ? 22.108 0.515 -3.484 1.00 58.97 90 SER A N 1
ATOM 684 C CA . SER A 1 90 ? 23.307 1.362 -3.441 1.00 58.97 90 SER A CA 1
ATOM 685 C C . SER A 1 90 ? 23.201 2.514 -4.435 1.00 58.97 90 SER A C 1
ATOM 687 O O . SER A 1 90 ? 23.057 2.297 -5.634 1.00 58.97 90 SER A O 1
ATOM 689 N N . GLY A 1 91 ? 23.265 3.749 -3.934 1.00 65.31 91 GLY A N 1
ATOM 690 C CA . GLY A 1 91 ? 23.211 4.963 -4.748 1.00 65.31 91 GLY A CA 1
ATOM 691 C C . GLY A 1 91 ? 22.394 6.089 -4.103 1.00 65.31 91 GLY A C 1
ATOM 692 O O . GLY A 1 91 ? 21.874 5.926 -2.998 1.00 65.31 91 GLY A O 1
ATOM 693 N N . PRO A 1 92 ? 22.232 7.235 -4.792 1.00 65.44 92 PRO A N 1
ATOM 694 C CA . PRO A 1 92 ? 21.522 8.408 -4.265 1.00 65.44 92 PRO A CA 1
ATOM 695 C C . PRO A 1 92 ? 20.075 8.124 -3.824 1.00 65.44 92 PRO A C 1
ATOM 697 O O . PRO A 1 92 ? 19.539 8.834 -2.973 1.00 65.44 92 PRO A O 1
ATOM 700 N N . ARG A 1 93 ? 19.459 7.074 -4.388 1.00 72.31 93 ARG A N 1
ATOM 701 C CA . ARG A 1 93 ? 18.062 6.666 -4.175 1.00 72.31 93 ARG A CA 1
ATOM 702 C C . ARG A 1 93 ? 17.857 5.663 -3.039 1.00 72.31 93 ARG A C 1
ATOM 704 O O . ARG A 1 93 ? 16.717 5.426 -2.659 1.00 72.31 93 ARG A O 1
ATOM 711 N N . ALA A 1 94 ? 18.925 5.128 -2.441 1.00 71.94 94 ALA A N 1
ATOM 712 C CA . ALA A 1 94 ? 18.814 4.157 -1.347 1.00 71.94 94 ALA A CA 1
ATOM 713 C C . ALA A 1 94 ? 18.038 4.719 -0.135 1.00 71.94 94 ALA A C 1
ATOM 715 O O . ALA A 1 94 ? 17.228 4.022 0.474 1.00 71.94 94 ALA A O 1
ATOM 716 N N . ARG A 1 95 ? 18.188 6.023 0.149 1.00 77.31 95 ARG A N 1
ATOM 717 C CA . ARG A 1 95 ? 17.467 6.725 1.232 1.00 77.31 95 ARG A CA 1
ATOM 718 C C . ARG A 1 95 ? 15.947 6.717 1.070 1.00 77.31 95 ARG A C 1
ATOM 720 O O . ARG A 1 95 ? 15.217 6.850 2.049 1.00 77.31 95 ARG A O 1
ATOM 727 N N . SER A 1 96 ? 15.447 6.548 -0.152 1.00 79.12 96 SER A N 1
ATOM 728 C CA . SER A 1 96 ? 14.011 6.483 -0.418 1.00 79.12 96 SER A CA 1
ATOM 729 C C . SER A 1 96 ? 13.363 5.241 0.209 1.00 79.12 96 SER A C 1
ATOM 731 O O . SER A 1 96 ? 12.190 5.280 0.572 1.00 79.12 96 SER A O 1
ATOM 733 N N . PHE A 1 97 ? 14.130 4.170 0.433 1.00 81.56 97 PHE A N 1
ATOM 734 C CA . PHE A 1 97 ? 13.632 2.920 1.011 1.00 81.56 97 PHE A CA 1
ATOM 735 C C . PHE A 1 97 ? 13.576 2.927 2.543 1.00 81.56 97 PHE A C 1
ATOM 737 O O . PHE A 1 97 ? 12.884 2.095 3.123 1.00 81.56 97 PHE A O 1
ATOM 744 N N . GLU A 1 98 ? 14.218 3.885 3.221 1.00 80.12 98 GLU A N 1
ATOM 745 C CA . GLU A 1 98 ? 14.236 3.946 4.692 1.00 80.12 98 GLU A CA 1
ATOM 746 C C . GLU A 1 98 ? 12.834 4.092 5.307 1.00 80.12 98 GLU A C 1
ATOM 748 O O . GLU A 1 98 ? 12.602 3.640 6.429 1.00 80.12 98 GLU A O 1
ATOM 753 N N . GLY A 1 99 ? 11.882 4.683 4.580 1.00 76.06 99 GLY A N 1
ATOM 754 C CA . GLY A 1 99 ? 10.488 4.780 5.021 1.00 76.06 99 GLY A CA 1
ATOM 755 C C . GLY A 1 99 ? 9.553 3.719 4.436 1.00 76.06 99 GLY A C 1
ATOM 756 O O . GLY A 1 99 ? 8.433 3.596 4.917 1.00 76.06 99 GLY A O 1
ATOM 757 N N . ALA A 1 100 ? 9.982 2.938 3.441 1.00 83.00 100 ALA A N 1
ATOM 758 C CA . ALA A 1 100 ? 9.173 1.880 2.820 1.00 83.00 100 ALA A CA 1
ATOM 759 C C . ALA A 1 100 ? 9.270 0.551 3.587 1.00 83.00 100 ALA A C 1
ATOM 761 O O . ALA A 1 100 ? 9.416 -0.517 2.997 1.00 83.00 100 ALA A O 1
ATOM 762 N N . ARG A 1 101 ? 9.269 0.629 4.919 1.00 82.00 101 ARG A N 1
ATOM 763 C CA . ARG A 1 101 ? 9.383 -0.526 5.816 1.00 82.00 101 ARG A CA 1
ATOM 764 C C . ARG A 1 101 ? 8.008 -1.141 6.084 1.00 82.00 101 ARG A C 1
ATOM 766 O O . ARG A 1 101 ? 6.995 -0.638 5.609 1.00 82.00 101 ARG A O 1
ATOM 773 N N . GLN A 1 102 ? 7.988 -2.231 6.849 1.00 87.44 102 GLN A N 1
ATOM 774 C CA . GLN A 1 102 ? 6.755 -2.891 7.271 1.00 87.44 102 GLN A CA 1
ATOM 775 C C . GLN A 1 102 ? 5.750 -1.884 7.864 1.00 87.44 102 GLN A C 1
ATOM 777 O O . GLN A 1 102 ? 6.133 -1.028 8.663 1.00 87.44 102 GLN A O 1
ATOM 782 N N . GLY A 1 103 ? 4.488 -1.981 7.446 1.00 83.75 103 GLY A N 1
ATOM 783 C CA . GLY A 1 103 ? 3.406 -1.060 7.810 1.00 83.75 103 GLY A CA 1
ATOM 784 C C . GLY A 1 103 ? 3.314 0.201 6.941 1.00 83.75 103 GLY A C 1
ATOM 785 O O . GLY A 1 103 ? 2.417 1.019 7.146 1.00 83.75 103 GLY A O 1
ATOM 786 N N . ALA A 1 104 ? 4.215 0.401 5.969 1.00 87.44 104 ALA A N 1
ATOM 787 C CA . ALA A 1 104 ? 4.074 1.491 5.004 1.00 87.44 104 ALA A CA 1
ATOM 788 C C . ALA A 1 104 ? 2.831 1.274 4.130 1.00 87.44 104 ALA A C 1
ATOM 790 O O . ALA A 1 104 ? 2.600 0.182 3.618 1.00 87.44 104 ALA A O 1
ATOM 791 N N . GLU A 1 105 ? 2.040 2.329 3.956 1.00 88.19 105 GLU A N 1
ATOM 792 C CA . GLU A 1 105 ? 0.741 2.269 3.286 1.00 88.19 105 GLU A CA 1
ATOM 793 C C . GLU A 1 105 ? 0.892 2.036 1.773 1.00 88.19 105 GLU A C 1
ATOM 795 O O . GLU A 1 105 ? 1.774 2.608 1.120 1.00 88.19 105 GLU A O 1
ATOM 800 N N . VAL A 1 106 ? 0.005 1.213 1.212 1.00 90.38 106 VAL A N 1
ATOM 801 C CA . VAL A 1 106 ? -0.105 0.961 -0.228 1.00 90.38 106 VAL A CA 1
ATOM 802 C C . VAL A 1 106 ? -1.419 1.548 -0.725 1.00 90.38 106 VAL A C 1
ATOM 804 O O . VAL A 1 106 ? -2.498 1.169 -0.265 1.00 90.38 106 VAL A O 1
ATOM 807 N N . LEU A 1 107 ? -1.328 2.471 -1.678 1.00 90.19 107 LEU A N 1
ATOM 808 C CA . LEU A 1 107 ? -2.458 3.169 -2.274 1.00 90.19 107 LEU A CA 1
ATOM 809 C C . LEU A 1 107 ? -2.633 2.754 -3.735 1.00 90.19 107 LEU A C 1
ATOM 811 O O . LEU A 1 107 ? -1.689 2.832 -4.509 1.00 90.19 107 LEU A O 1
ATOM 815 N N . LEU A 1 108 ? -3.848 2.417 -4.149 1.00 87.19 108 LEU A N 1
ATOM 816 C CA . LEU A 1 108 ? -4.231 2.272 -5.554 1.00 87.19 108 LEU A CA 1
ATOM 817 C C . LEU A 1 108 ? -5.068 3.482 -5.943 1.00 87.19 108 LEU A C 1
ATOM 819 O O . LEU A 1 108 ? -6.115 3.720 -5.344 1.00 87.19 108 LEU A O 1
ATOM 823 N N . ASN A 1 109 ? -4.606 4.272 -6.914 1.00 84.62 109 ASN A N 1
ATOM 824 C CA . ASN A 1 109 ? -5.282 5.513 -7.325 1.00 84.62 109 ASN A CA 1
ATOM 825 C C . ASN A 1 109 ? -5.631 6.449 -6.140 1.00 84.62 109 ASN A C 1
ATOM 827 O O . ASN A 1 109 ? -6.650 7.136 -6.151 1.00 84.62 109 ASN A O 1
ATOM 831 N N . GLY A 1 110 ? -4.795 6.457 -5.093 1.00 83.19 110 GLY A N 1
ATOM 832 C CA . GLY A 1 110 ? -4.991 7.256 -3.877 1.00 83.19 110 GLY A CA 1
ATOM 833 C C . GLY A 1 110 ? -5.853 6.610 -2.784 1.00 83.19 110 GLY A C 1
ATOM 834 O O . GLY A 1 110 ? -5.943 7.171 -1.695 1.00 83.19 110 GLY A O 1
ATOM 835 N N . SER A 1 111 ? -6.449 5.441 -3.025 1.00 83.94 111 SER A N 1
ATOM 836 C CA . SER A 1 111 ? -7.212 4.688 -2.022 1.00 83.94 111 SER A CA 1
ATOM 837 C C . SER A 1 111 ? -6.343 3.626 -1.344 1.00 83.94 111 SER A C 1
ATOM 839 O O . SER A 1 111 ? -5.665 2.884 -2.053 1.00 83.94 111 SER A O 1
ATOM 841 N N . PRO A 1 112 ? -6.358 3.505 -0.004 1.00 84.81 112 PRO A N 1
ATOM 842 C CA . PRO A 1 112 ? -5.589 2.481 0.689 1.00 84.81 112 PRO A CA 1
ATOM 843 C C . PRO A 1 112 ? -6.124 1.090 0.398 1.00 84.81 112 PRO A C 1
ATOM 845 O O . PRO A 1 112 ? -7.307 0.820 0.594 1.00 84.81 112 PRO A O 1
ATOM 848 N N . ILE A 1 113 ? -5.228 0.218 -0.052 1.00 85.75 113 ILE A N 1
ATOM 849 C CA . ILE A 1 113 ? -5.537 -1.173 -0.394 1.00 85.75 113 ILE A CA 1
ATOM 850 C C . ILE A 1 113 ? -4.715 -2.177 0.409 1.00 85.75 113 ILE A C 1
ATOM 852 O O . ILE A 1 113 ? -4.954 -3.373 0.291 1.00 85.75 113 ILE A O 1
ATOM 856 N N . GLY A 1 114 ? -3.738 -1.729 1.196 1.00 87.81 114 GLY A N 1
ATOM 857 C CA . GLY A 1 114 ? -2.858 -2.633 1.920 1.00 87.81 114 GLY A CA 1
ATOM 858 C C . GLY A 1 114 ? -1.648 -1.949 2.535 1.00 87.81 114 GLY A C 1
ATOM 859 O O . GLY A 1 114 ? -1.604 -0.723 2.676 1.00 87.81 114 GLY A O 1
ATOM 860 N N . GLU A 1 115 ? -0.651 -2.759 2.864 1.00 89.81 115 GLU A N 1
ATOM 861 C CA . GLU A 1 115 ? 0.594 -2.317 3.480 1.00 89.81 115 GLU A CA 1
ATOM 862 C C . GLU A 1 115 ? 1.796 -3.139 3.008 1.00 89.81 115 GLU A C 1
ATOM 864 O O . GLU A 1 115 ? 1.673 -4.251 2.489 1.00 89.81 115 GLU A O 1
ATOM 869 N N . VAL A 1 116 ? 2.990 -2.595 3.216 1.00 91.81 116 VAL A N 1
ATOM 870 C CA . VAL A 1 116 ? 4.235 -3.354 3.108 1.00 91.81 116 VAL A CA 1
ATOM 871 C C . VAL A 1 116 ? 4.303 -4.341 4.269 1.00 91.81 116 VAL A C 1
ATOM 873 O O . VAL A 1 116 ? 4.273 -3.947 5.432 1.00 91.81 116 VAL A O 1
ATOM 876 N N . THR A 1 117 ? 4.445 -5.625 3.963 1.00 89.62 117 THR A N 1
ATOM 877 C CA . THR A 1 117 ? 4.573 -6.702 4.954 1.00 89.62 117 THR A CA 1
ATOM 878 C C . THR A 1 117 ? 6.023 -7.130 5.152 1.00 89.62 117 THR A C 1
ATOM 880 O O . THR A 1 117 ? 6.363 -7.681 6.196 1.00 89.62 117 THR A O 1
ATOM 883 N N . GLY A 1 118 ? 6.905 -6.842 4.190 1.00 89.75 118 GLY A N 1
ATOM 884 C CA . GLY A 1 118 ? 8.325 -7.151 4.304 1.00 89.75 118 GLY A CA 1
ATOM 885 C C . GLY A 1 118 ? 9.192 -6.462 3.256 1.00 89.75 118 GLY A C 1
ATOM 886 O O . GLY A 1 118 ? 8.718 -6.000 2.223 1.00 89.75 118 GLY A O 1
ATOM 887 N N . MET A 1 119 ? 10.493 -6.418 3.528 1.00 91.62 119 MET A N 1
ATOM 888 C CA . MET A 1 119 ? 11.520 -5.915 2.619 1.00 91.62 119 MET A CA 1
ATOM 889 C C . MET A 1 119 ? 12.699 -6.878 2.649 1.00 91.62 119 MET A C 1
ATOM 891 O O . MET A 1 119 ? 13.165 -7.262 3.721 1.00 91.62 119 MET A O 1
ATOM 895 N N . ARG A 1 120 ? 13.195 -7.251 1.473 1.00 90.56 120 ARG A N 1
ATOM 896 C CA . ARG A 1 120 ? 14.384 -8.091 1.322 1.00 90.56 120 ARG A CA 1
ATOM 897 C C . ARG A 1 120 ? 15.190 -7.656 0.109 1.00 90.56 120 ARG A C 1
ATOM 899 O O . ARG A 1 120 ? 14.653 -7.083 -0.832 1.00 90.56 120 ARG A O 1
ATOM 906 N N . ILE A 1 121 ? 16.476 -7.964 0.125 1.00 90.81 121 ILE A N 1
ATOM 907 C CA . ILE A 1 121 ? 17.314 -7.884 -1.072 1.00 90.81 121 ILE A CA 1
ATOM 908 C C . ILE A 1 121 ? 17.020 -9.127 -1.923 1.00 90.81 121 ILE A C 1
ATOM 910 O O . ILE A 1 121 ? 16.799 -10.211 -1.372 1.00 90.81 121 ILE A O 1
ATOM 914 N N . ASP A 1 122 ? 16.952 -8.979 -3.247 1.00 90.69 122 ASP A N 1
ATOM 915 C CA . ASP A 1 122 ? 16.750 -10.121 -4.141 1.00 90.69 122 ASP A CA 1
ATOM 916 C C . ASP A 1 122 ? 17.980 -11.049 -4.082 1.00 90.69 122 ASP A C 1
ATOM 918 O O . ASP A 1 122 ? 19.087 -10.614 -4.404 1.00 90.69 122 ASP A O 1
ATOM 922 N N . PRO A 1 123 ? 17.827 -12.326 -3.675 1.00 90.06 123 PRO A N 1
ATOM 923 C CA . PRO A 1 123 ? 18.948 -13.260 -3.637 1.00 90.06 123 PRO A CA 1
ATOM 924 C C . PRO A 1 123 ? 19.510 -13.583 -5.028 1.00 90.06 123 PRO A C 1
ATOM 926 O O . PRO A 1 123 ? 20.660 -14.003 -5.119 1.00 90.06 123 PRO A O 1
ATOM 929 N N . ALA A 1 124 ? 18.724 -13.413 -6.099 1.00 91.31 124 ALA A N 1
ATOM 930 C CA . ALA A 1 124 ? 19.185 -13.651 -7.466 1.00 91.31 124 ALA A CA 1
ATOM 931 C C . ALA A 1 124 ? 19.993 -12.470 -8.030 1.00 91.31 124 ALA A C 1
ATOM 933 O O . ALA A 1 124 ? 20.913 -12.678 -8.818 1.00 91.31 124 ALA A O 1
ATOM 934 N N . ASP A 1 125 ? 19.664 -11.245 -7.620 1.00 90.56 125 ASP A N 1
ATOM 935 C CA . ASP A 1 125 ? 20.372 -10.026 -8.010 1.00 90.56 125 ASP A CA 1
ATOM 936 C C . ASP A 1 125 ? 20.382 -9.022 -6.844 1.00 90.56 125 ASP A C 1
ATOM 938 O O . ASP A 1 125 ? 19.423 -8.266 -6.664 1.00 90.56 125 ASP A O 1
ATOM 942 N N . PRO A 1 126 ? 21.482 -8.954 -6.071 1.00 88.50 126 PRO A N 1
ATOM 943 C CA . PRO A 1 126 ? 21.576 -8.107 -4.885 1.00 88.50 126 PRO A CA 1
ATOM 944 C C . PRO A 1 126 ? 21.443 -6.601 -5.133 1.00 88.50 126 PRO A C 1
ATOM 946 O O . PRO A 1 126 ? 21.448 -5.832 -4.176 1.00 88.50 126 PRO A O 1
ATOM 949 N N . ARG A 1 127 ? 21.368 -6.147 -6.390 1.00 87.38 127 ARG A N 1
ATOM 950 C CA . ARG A 1 127 ? 21.078 -4.743 -6.721 1.00 87.38 127 ARG A CA 1
ATOM 951 C C . ARG A 1 127 ? 19.598 -4.406 -6.555 1.00 87.38 127 ARG A C 1
ATOM 953 O O . ARG A 1 127 ? 19.257 -3.233 -6.383 1.00 87.38 127 ARG A O 1
ATOM 960 N N . ASN A 1 128 ? 18.742 -5.425 -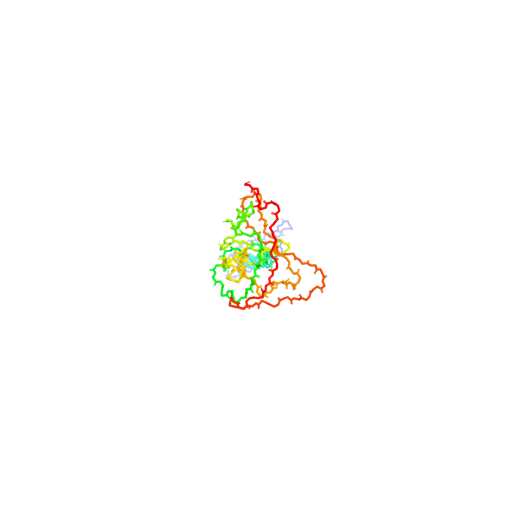6.564 1.00 90.94 128 ASN A N 1
ATOM 961 C CA . ASN A 1 128 ? 17.301 -5.271 -6.506 1.00 90.94 128 ASN A CA 1
ATOM 962 C C . ASN A 1 128 ? 16.798 -5.365 -5.060 1.00 90.94 128 ASN A C 1
ATOM 964 O O . ASN A 1 128 ? 17.182 -6.254 -4.296 1.00 90.94 128 ASN A O 1
ATOM 968 N N . ILE A 1 129 ? 15.885 -4.465 -4.698 1.00 91.75 129 ILE A N 1
ATOM 969 C CA . ILE A 1 129 ? 15.088 -4.567 -3.472 1.00 91.75 129 ILE A CA 1
ATOM 970 C C . ILE A 1 129 ? 13.729 -5.142 -3.834 1.00 91.75 129 ILE A C 1
ATOM 972 O O . ILE A 1 129 ? 13.086 -4.684 -4.776 1.00 91.75 129 ILE A O 1
ATOM 976 N N . ILE A 1 130 ? 13.275 -6.114 -3.052 1.00 93.44 130 ILE A N 1
ATOM 977 C CA . ILE A 1 130 ? 11.934 -6.673 -3.141 1.00 93.44 130 ILE A CA 1
ATOM 978 C C . ILE A 1 130 ? 11.150 -6.240 -1.908 1.00 93.44 130 ILE A C 1
ATOM 980 O O . ILE A 1 130 ? 11.500 -6.596 -0.779 1.00 93.44 130 ILE A O 1
ATOM 984 N N . LEU A 1 131 ? 10.084 -5.478 -2.135 1.00 94.06 131 LEU A N 1
ATOM 985 C CA . LEU A 1 131 ? 9.073 -5.194 -1.123 1.00 94.06 131 LEU A CA 1
ATOM 986 C C . LEU A 1 131 ? 7.938 -6.190 -1.285 1.00 94.06 131 LEU A C 1
ATOM 988 O O . LEU A 1 131 ? 7.340 -6.269 -2.354 1.00 94.06 131 LEU A O 1
ATOM 992 N N . GLN A 1 132 ? 7.626 -6.927 -0.230 1.00 94.31 132 GLN A N 1
ATOM 993 C CA . GLN A 1 132 ? 6.402 -7.704 -0.190 1.00 94.31 132 GLN A CA 1
ATOM 994 C C . GLN A 1 132 ? 5.288 -6.802 0.329 1.00 94.31 132 GLN A C 1
ATOM 996 O O . GLN A 1 132 ? 5.426 -6.195 1.394 1.00 94.31 132 GLN A O 1
ATOM 1001 N N . ILE A 1 133 ? 4.206 -6.698 -0.433 1.00 93.06 133 ILE A N 1
ATOM 1002 C CA . ILE A 1 133 ? 3.000 -5.982 -0.023 1.00 93.06 133 ILE A CA 1
ATOM 1003 C C . ILE A 1 133 ? 1.869 -6.977 0.193 1.00 93.06 133 ILE A C 1
ATOM 1005 O O . ILE A 1 133 ? 1.673 -7.885 -0.614 1.00 93.06 133 ILE A O 1
ATOM 1009 N N . GLY A 1 134 ? 1.139 -6.802 1.286 1.00 90.94 134 GLY A N 1
ATOM 1010 C CA . GLY A 1 134 ? -0.124 -7.476 1.539 1.00 90.94 134 GLY A CA 1
ATOM 1011 C C . GLY A 1 134 ? -1.253 -6.531 1.162 1.00 90.94 134 GLY A C 1
ATOM 1012 O O . GLY A 1 134 ? -1.254 -5.380 1.600 1.00 90.94 134 GLY A O 1
ATOM 1013 N N . VAL A 1 135 ? -2.191 -6.992 0.339 1.00 88.19 135 VAL A N 1
ATOM 1014 C CA . VAL A 1 135 ? -3.315 -6.164 -0.113 1.00 88.19 135 VAL A CA 1
ATOM 1015 C C . VAL A 1 135 ? -4.647 -6.869 0.094 1.00 88.19 135 VAL A C 1
ATOM 1017 O O . VAL A 1 135 ? -4.709 -8.092 0.222 1.00 88.19 135 VAL A O 1
ATOM 1020 N N . ASP A 1 136 ? -5.715 -6.079 0.114 1.00 83.56 136 ASP A N 1
ATOM 1021 C CA . ASP A 1 136 ? -7.086 -6.569 0.163 1.00 83.56 136 ASP A CA 1
ATOM 1022 C C . ASP A 1 136 ? -7.362 -7.502 -1.046 1.00 83.56 136 ASP A C 1
ATOM 1024 O O . ASP A 1 136 ? -7.003 -7.143 -2.174 1.00 83.56 136 ASP A O 1
ATOM 1028 N N . PRO A 1 137 ? -7.951 -8.704 -0.847 1.00 78.50 137 PRO A N 1
ATOM 1029 C CA . PRO A 1 137 ? -8.326 -9.627 -1.926 1.00 78.50 137 PRO A CA 1
ATOM 1030 C C . PRO A 1 137 ? -9.120 -8.985 -3.058 1.00 78.50 137 PRO A C 1
ATOM 1032 O O . PRO A 1 137 ? -8.973 -9.415 -4.202 1.00 78.50 137 PRO A O 1
ATOM 1035 N N . ASP A 1 138 ? -9.947 -7.996 -2.727 1.00 81.00 138 ASP A N 1
ATOM 1036 C CA . ASP A 1 138 ? -10.872 -7.361 -3.658 1.00 81.00 138 ASP A CA 1
ATOM 1037 C C . ASP A 1 138 ? -10.247 -6.130 -4.341 1.00 81.00 138 ASP A C 1
ATOM 1039 O O . ASP A 1 138 ? -10.874 -5.491 -5.191 1.00 81.00 138 ASP A O 1
ATOM 1043 N N . ALA A 1 139 ? -8.998 -5.784 -3.999 1.00 83.88 139 ALA A N 1
ATOM 1044 C CA . ALA A 1 139 ? -8.286 -4.674 -4.616 1.00 83.88 139 ALA A CA 1
ATOM 1045 C C . ALA A 1 139 ? -7.992 -4.975 -6.101 1.00 83.88 139 ALA A C 1
ATOM 1047 O O . ALA A 1 139 ? -7.290 -5.943 -6.409 1.00 83.88 139 ALA A O 1
ATOM 1048 N N . PRO A 1 140 ? -8.450 -4.131 -7.048 1.00 87.12 140 PRO A N 1
ATOM 1049 C CA . PRO A 1 140 ? -8.326 -4.403 -8.477 1.00 87.12 140 PRO A CA 1
ATOM 1050 C C . PRO A 1 140 ? -6.926 -4.053 -9.004 1.00 87.12 140 PRO A C 1
ATOM 1052 O O . PRO A 1 140 ? -6.738 -3.081 -9.742 1.00 87.12 140 PRO A O 1
ATOM 1055 N N . VAL A 1 141 ? -5.928 -4.851 -8.625 1.00 89.06 141 VAL A N 1
ATOM 1056 C CA . VAL A 1 141 ? -4.560 -4.765 -9.150 1.00 89.06 141 VAL A CA 1
ATOM 1057 C C . VAL A 1 141 ? -4.510 -5.429 -10.524 1.00 89.06 141 VAL A C 1
ATOM 1059 O O . VAL A 1 141 ? -5.051 -6.511 -10.735 1.00 89.06 141 VAL A O 1
ATOM 1062 N N . ARG A 1 142 ? -3.874 -4.770 -11.492 1.00 90.62 142 ARG A N 1
ATOM 1063 C CA . ARG A 1 142 ? -3.785 -5.237 -12.883 1.00 90.62 142 ARG A CA 1
ATOM 1064 C C . ARG A 1 142 ? -2.380 -5.717 -13.215 1.00 90.62 142 ARG A C 1
ATOM 1066 O O . ARG A 1 142 ? -1.413 -5.323 -12.570 1.00 90.62 142 ARG A O 1
ATOM 1073 N N . SER A 1 143 ? -2.253 -6.540 -14.252 1.00 89.56 143 SER A N 1
ATOM 1074 C CA . SER A 1 143 ? -0.969 -7.138 -14.643 1.00 89.56 143 SER A CA 1
ATOM 1075 C C . SER A 1 143 ? 0.074 -6.128 -15.135 1.00 89.56 143 SER A C 1
ATOM 1077 O O . SER A 1 143 ? 1.261 -6.429 -15.133 1.00 89.56 143 SER A O 1
ATOM 1079 N N . ASP A 1 144 ? -0.352 -4.949 -15.593 1.00 90.44 144 ASP A N 1
ATOM 1080 C CA . ASP A 1 144 ? 0.532 -3.858 -16.019 1.00 90.44 144 ASP A CA 1
ATOM 1081 C C . ASP A 1 144 ? 0.786 -2.825 -14.910 1.00 90.44 144 ASP A C 1
ATOM 1083 O O . ASP A 1 144 ? 1.339 -1.755 -15.184 1.00 90.44 144 ASP A O 1
ATOM 1087 N N . ALA A 1 145 ? 0.361 -3.125 -13.678 1.00 91.81 145 ALA A N 1
ATOM 1088 C CA . ALA A 1 145 ? 0.497 -2.212 -12.565 1.00 91.81 145 ALA A CA 1
ATOM 1089 C C . ALA A 1 145 ? 1.970 -1.915 -12.265 1.00 91.81 145 ALA A C 1
ATOM 1091 O O . ALA A 1 145 ? 2.818 -2.809 -12.182 1.00 91.81 145 ALA A O 1
ATOM 1092 N N . ARG A 1 146 ? 2.263 -0.632 -12.073 1.00 92.69 146 ARG A N 1
ATOM 1093 C CA . ARG A 1 146 ? 3.546 -0.133 -11.589 1.00 92.69 146 ARG A CA 1
ATOM 1094 C C . ARG A 1 146 ? 3.369 0.409 -10.194 1.00 92.69 146 ARG A C 1
ATOM 1096 O O . ARG A 1 146 ? 2.351 1.021 -9.888 1.00 92.69 146 ARG A O 1
ATOM 1103 N N . VAL A 1 147 ? 4.373 0.184 -9.364 1.00 94.12 147 VAL A N 1
ATOM 1104 C CA . VAL A 1 147 ? 4.359 0.635 -7.982 1.00 94.12 147 VAL A CA 1
ATOM 1105 C C . VAL A 1 147 ? 5.378 1.747 -7.816 1.00 94.12 147 VAL A C 1
ATOM 1107 O O . VAL A 1 147 ? 6.583 1.522 -7.894 1.00 94.12 147 VAL A O 1
ATOM 1110 N N . GLU A 1 148 ? 4.902 2.959 -7.584 1.00 92.56 148 GLU A N 1
ATOM 1111 C CA . GLU A 1 148 ? 5.755 4.107 -7.335 1.00 92.56 148 GLU A CA 1
ATOM 1112 C C . GLU A 1 148 ? 5.988 4.299 -5.846 1.00 92.56 148 GLU A C 1
ATOM 1114 O O . GLU A 1 148 ? 5.057 4.473 -5.062 1.00 92.56 148 GLU A O 1
ATOM 1119 N N . LEU A 1 149 ? 7.250 4.345 -5.449 1.00 91.56 149 LEU A N 1
ATOM 1120 C CA . LEU A 1 149 ? 7.622 4.743 -4.105 1.00 91.56 149 LEU A CA 1
ATOM 1121 C C . LEU A 1 149 ? 7.675 6.274 -4.047 1.00 91.56 149 LEU A C 1
ATOM 1123 O O . LEU A 1 149 ? 8.475 6.902 -4.747 1.00 91.56 149 LEU A O 1
ATOM 1127 N N . ARG A 1 150 ? 6.823 6.881 -3.212 1.00 90.62 150 ARG A N 1
ATOM 1128 C CA . ARG A 1 150 ? 6.683 8.339 -3.071 1.00 90.62 150 ARG A CA 1
ATOM 1129 C C . ARG A 1 150 ? 6.770 8.764 -1.610 1.00 90.62 150 ARG A C 1
ATOM 1131 O O . ARG A 1 150 ? 6.206 8.116 -0.733 1.00 90.62 150 ARG A O 1
ATOM 1138 N N . ARG A 1 151 ? 7.420 9.905 -1.360 1.00 88.00 151 ARG A N 1
ATOM 1139 C CA . ARG A 1 151 ? 7.329 10.623 -0.080 1.00 88.00 151 ARG A CA 1
ATOM 1140 C C . ARG A 1 151 ? 6.199 11.644 -0.144 1.00 88.00 151 ARG A C 1
ATOM 1142 O O . ARG A 1 151 ? 6.118 12.423 -1.096 1.00 88.00 151 ARG A O 1
ATOM 1149 N N . LEU A 1 152 ? 5.324 11.614 0.853 1.00 84.94 152 LEU A N 1
ATOM 1150 C CA . LEU A 1 152 ? 4.291 12.623 1.068 1.00 84.94 152 LEU A CA 1
ATOM 1151 C C . LEU A 1 152 ? 4.879 13.835 1.807 1.00 84.94 152 LEU A C 1
ATOM 1153 O O . LEU A 1 152 ? 5.918 13.728 2.452 1.00 84.94 152 LEU A O 1
ATOM 1157 N N . GLY A 1 153 ? 4.196 14.983 1.769 1.00 81.94 153 GLY A N 1
ATOM 1158 C CA . GLY A 1 153 ? 4.673 16.223 2.407 1.00 81.94 153 GLY A CA 1
ATOM 1159 C C . GLY A 1 153 ? 4.876 16.142 3.929 1.00 81.94 153 GLY A C 1
ATOM 1160 O O . GLY A 1 153 ? 5.516 17.011 4.502 1.00 81.94 153 GLY A O 1
ATOM 1161 N N . ASN A 1 154 ? 4.368 15.093 4.583 1.00 80.19 154 ASN A N 1
ATOM 1162 C CA . ASN A 1 154 ? 4.591 14.795 6.001 1.00 80.19 154 ASN A CA 1
ATOM 1163 C C . ASN A 1 154 ? 5.758 13.814 6.250 1.00 80.19 154 ASN A C 1
ATOM 1165 O O . ASN A 1 154 ? 5.873 13.263 7.340 1.00 80.19 154 ASN A O 1
ATOM 1169 N N . GLY A 1 155 ? 6.576 13.527 5.235 1.00 73.88 155 GLY A N 1
ATOM 1170 C CA . GLY A 1 155 ? 7.732 12.638 5.336 1.00 73.88 155 GLY A CA 1
ATOM 1171 C C . GLY A 1 155 ? 7.414 11.143 5.242 1.00 73.88 155 GLY A C 1
ATOM 1172 O O . GLY A 1 155 ? 8.344 10.343 5.124 1.00 73.88 155 GLY A O 1
ATOM 1173 N N . ARG A 1 156 ? 6.137 10.742 5.236 1.00 80.75 156 ARG A N 1
ATOM 1174 C CA . ARG A 1 156 ? 5.729 9.333 5.138 1.00 80.75 156 ARG A CA 1
ATOM 1175 C C . ARG A 1 156 ? 5.982 8.790 3.731 1.00 80.75 156 ARG A C 1
ATOM 1177 O O . ARG A 1 156 ? 5.659 9.456 2.746 1.00 80.75 156 ARG A O 1
ATOM 1184 N N . ILE A 1 157 ? 6.532 7.581 3.646 1.00 81.62 157 ILE A N 1
ATOM 1185 C CA . ILE A 1 157 ? 6.678 6.862 2.379 1.00 81.62 157 ILE A CA 1
ATOM 1186 C C . ILE A 1 157 ? 5.442 6.007 2.140 1.00 81.62 157 ILE A C 1
ATOM 1188 O O . ILE A 1 157 ? 4.930 5.365 3.056 1.00 81.62 157 ILE A O 1
ATOM 1192 N N . VAL A 1 158 ? 4.968 6.037 0.903 1.00 84.06 158 VAL A N 1
ATOM 1193 C CA . VAL A 1 158 ? 3.773 5.342 0.446 1.00 84.06 158 VAL A CA 1
ATOM 1194 C C . VAL A 1 158 ? 4.057 4.736 -0.921 1.00 84.06 158 VAL A C 1
ATOM 1196 O O . VAL A 1 158 ? 4.792 5.320 -1.724 1.00 84.06 158 VAL A O 1
ATOM 1199 N N . LEU A 1 159 ? 3.477 3.568 -1.178 1.00 82.56 159 LEU A N 1
ATOM 1200 C CA . LEU A 1 159 ? 3.544 2.905 -2.473 1.00 82.56 159 LEU A CA 1
ATOM 1201 C C . LEU A 1 159 ? 2.272 3.224 -3.258 1.00 82.56 159 LEU A C 1
ATOM 1203 O O . LEU A 1 159 ? 1.177 2.905 -2.808 1.00 82.56 159 LEU A O 1
ATOM 1207 N N . PHE A 1 160 ? 2.412 3.846 -4.422 1.00 85.81 160 PHE A N 1
ATOM 1208 C CA . PHE A 1 160 ? 1.310 4.141 -5.330 1.00 85.81 160 PHE A CA 1
ATOM 1209 C C . PHE A 1 160 ? 1.260 3.088 -6.421 1.00 85.81 160 PHE A C 1
ATOM 1211 O O . PHE A 1 160 ? 2.174 2.979 -7.226 1.00 85.81 160 PHE A O 1
ATOM 1218 N N . VAL A 1 161 ? 0.189 2.315 -6.450 1.00 85.38 161 VAL A N 1
ATOM 1219 C CA . VAL A 1 161 ? -0.100 1.381 -7.526 1.00 85.38 161 VAL A CA 1
ATOM 1220 C C . VAL A 1 161 ? -0.830 2.150 -8.622 1.00 85.38 161 VAL A C 1
ATOM 1222 O O . VAL A 1 161 ? -1.912 2.695 -8.397 1.00 85.38 161 VAL A O 1
ATOM 1225 N N . GLU A 1 162 ? -0.230 2.197 -9.805 1.00 85.38 162 GLU A N 1
ATOM 1226 C CA . GLU A 1 162 ? -0.775 2.832 -11.001 1.00 85.38 162 GLU A CA 1
ATOM 1227 C C . GLU A 1 162 ? -0.890 1.805 -12.123 1.00 85.38 162 GLU A C 1
ATOM 1229 O O . GLU A 1 162 ? -0.009 0.971 -12.309 1.00 85.38 162 GLU A O 1
ATOM 1234 N N . SER A 1 163 ? -1.965 1.855 -12.902 1.00 83.50 163 SER A N 1
ATOM 1235 C CA . SER A 1 163 ? -2.181 0.941 -14.025 1.00 83.50 163 SER A CA 1
ATOM 1236 C C . SER A 1 163 ? -2.976 1.633 -15.129 1.00 83.50 163 SER A C 1
ATOM 1238 O O . SER A 1 163 ? -3.728 2.578 -14.872 1.00 83.50 163 SER A O 1
ATOM 1240 N N . ARG A 1 164 ? -2.803 1.178 -16.374 1.00 77.25 164 ARG A N 1
ATOM 1241 C CA . ARG A 1 164 ? -3.559 1.688 -17.518 1.00 77.25 164 ARG A CA 1
ATOM 1242 C C . ARG A 1 164 ? -4.838 0.879 -17.717 1.00 77.25 164 ARG A C 1
ATOM 1244 O O . ARG A 1 164 ? -4.933 -0.307 -17.408 1.00 77.25 164 ARG A O 1
ATOM 1251 N N . SER A 1 165 ? -5.846 1.540 -18.280 1.00 71.31 165 SER A N 1
ATOM 1252 C CA . SER A 1 165 ? -7.093 0.874 -18.656 1.00 71.31 165 SER A CA 1
ATOM 1253 C C . SER A 1 165 ? -6.829 -0.226 -19.693 1.00 71.31 165 SER A C 1
ATOM 1255 O O . SER A 1 165 ? -6.107 0.001 -20.663 1.00 71.31 165 SER A O 1
ATOM 1257 N N . GLY A 1 166 ? -7.426 -1.406 -19.491 1.00 75.06 166 GLY A N 1
ATOM 1258 C CA . GLY A 1 166 ? -7.442 -2.503 -20.468 1.00 75.06 166 GLY A CA 1
ATOM 1259 C C . GLY A 1 166 ? -6.585 -3.729 -20.135 1.00 75.06 166 GLY A C 1
ATOM 1260 O O . GLY A 1 166 ? -6.765 -4.760 -20.776 1.00 75.06 166 GLY A O 1
ATOM 1261 N N . ALA A 1 167 ? -5.705 -3.672 -19.131 1.00 84.12 167 ALA A N 1
ATOM 1262 C CA . ALA A 1 167 ? -4.950 -4.849 -18.688 1.00 84.12 167 ALA A CA 1
ATOM 1263 C C . ALA A 1 167 ? -5.809 -5.784 -17.809 1.00 84.12 167 ALA A C 1
ATOM 1265 O O . ALA A 1 167 ? -6.642 -5.287 -17.039 1.00 84.12 167 ALA A O 1
ATOM 1266 N N . PRO A 1 168 ? -5.628 -7.117 -17.889 1.00 87.31 168 PRO A N 1
ATOM 1267 C CA . PRO A 1 168 ? -6.341 -8.061 -17.032 1.00 87.31 168 PRO A CA 1
ATOM 1268 C C . PRO A 1 168 ? -5.989 -7.856 -15.554 1.00 87.31 168 PRO A C 1
ATOM 1270 O O . PRO A 1 168 ? -4.928 -7.319 -15.217 1.00 87.31 168 PRO A O 1
ATOM 1273 N N . LEU A 1 169 ? -6.893 -8.289 -14.672 1.00 87.19 169 LEU A N 1
ATOM 1274 C CA . LEU A 1 169 ? -6.610 -8.350 -13.241 1.00 87.19 169 LEU A CA 1
ATOM 1275 C C . LEU A 1 169 ? -5.471 -9.338 -12.994 1.00 87.19 169 LEU A C 1
ATOM 1277 O O . LEU A 1 169 ? -5.397 -10.395 -13.625 1.00 87.19 169 LEU A O 1
ATOM 1281 N N . LEU A 1 170 ? -4.568 -8.953 -12.104 1.00 88.06 170 LEU A N 1
ATOM 1282 C CA . LEU A 1 170 ? -3.525 -9.827 -11.611 1.00 88.06 170 LEU A CA 1
ATOM 1283 C C . LEU A 1 170 ? -4.061 -10.502 -10.353 1.00 88.06 170 LEU A C 1
ATOM 1285 O O . LEU A 1 170 ? -4.520 -9.823 -9.441 1.00 88.06 170 LEU A O 1
ATOM 1289 N N . GLU A 1 171 ? -4.031 -11.829 -10.322 1.00 87.81 171 GLU A N 1
ATOM 1290 C CA . GLU A 1 171 ? -4.465 -12.581 -9.146 1.00 87.81 171 GLU A CA 1
ATOM 1291 C C . GLU A 1 171 ? -3.381 -12.530 -8.065 1.00 87.81 171 GLU A C 1
ATOM 1293 O O . GLU A 1 171 ? -2.219 -12.810 -8.375 1.00 87.81 171 GLU A O 1
ATOM 1298 N N . PRO A 1 172 ? -3.713 -12.216 -6.803 1.00 86.69 172 PRO A N 1
ATOM 1299 C CA . PRO A 1 172 ? -2.731 -12.199 -5.729 1.00 86.69 172 PRO A CA 1
ATOM 1300 C C . PRO A 1 172 ? -2.217 -13.608 -5.417 1.00 86.69 172 PRO A C 1
ATOM 1302 O O . PRO A 1 172 ? -2.961 -14.588 -5.473 1.00 86.69 172 PRO A O 1
ATOM 1305 N N . GLY A 1 173 ? -0.949 -13.707 -5.022 1.00 87.75 173 GLY A N 1
ATOM 1306 C CA . GLY A 1 173 ? -0.329 -14.974 -4.636 1.00 87.75 173 GLY A CA 1
ATOM 1307 C C . GLY A 1 173 ? -0.222 -15.151 -3.125 1.00 87.75 173 GLY A C 1
ATOM 1308 O O . GLY A 1 173 ? -0.528 -14.251 -2.352 1.00 87.75 173 GLY A O 1
ATOM 1309 N N . SER A 1 174 ? 0.284 -16.304 -2.694 1.00 88.44 174 SER A N 1
ATOM 1310 C CA . SER A 1 174 ? 0.700 -16.491 -1.296 1.00 88.44 174 SER A CA 1
ATOM 1311 C C . SER A 1 174 ? 2.038 -15.792 -1.027 1.00 88.44 174 SER A C 1
ATOM 1313 O O . SER A 1 174 ? 2.792 -15.535 -1.960 1.00 88.44 174 SER A O 1
ATOM 1315 N N . SER A 1 175 ? 2.406 -15.566 0.240 1.00 85.19 175 SER A N 1
ATOM 1316 C CA . SER A 1 175 ? 3.677 -14.899 0.601 1.00 85.19 175 SER A CA 1
ATOM 1317 C C . SER A 1 175 ? 4.915 -15.569 -0.020 1.00 85.19 175 SER A C 1
ATOM 1319 O O . SER A 1 175 ? 5.898 -14.904 -0.335 1.00 85.19 175 SER A O 1
ATOM 1321 N N . ARG A 1 176 ? 4.872 -16.890 -0.243 1.00 86.69 176 ARG A N 1
ATOM 1322 C CA . ARG A 1 176 ? 5.974 -17.645 -0.866 1.00 86.69 176 ARG A CA 1
ATOM 1323 C C . ARG A 1 176 ? 5.943 -17.656 -2.392 1.00 86.69 176 ARG A C 1
ATOM 1325 O O . ARG A 1 176 ? 6.955 -17.984 -3.000 1.00 86.69 176 ARG A O 1
ATOM 1332 N N . ASN A 1 177 ? 4.803 -17.347 -2.998 1.00 90.12 177 ASN A N 1
ATOM 1333 C CA . ASN A 1 177 ? 4.613 -17.384 -4.444 1.00 90.12 177 ASN A CA 1
ATOM 1334 C C . ASN A 1 177 ? 3.794 -16.173 -4.901 1.00 90.12 177 ASN A C 1
ATOM 1336 O O . ASN A 1 177 ? 2.744 -16.312 -5.530 1.00 90.12 177 ASN A O 1
ATOM 1340 N N . ALA A 1 178 ? 4.250 -14.991 -4.498 1.00 92.00 178 ALA A N 1
ATOM 1341 C CA . ALA A 1 178 ? 3.628 -13.733 -4.853 1.00 92.00 178 ALA A CA 1
ATOM 1342 C C . ALA A 1 178 ? 4.013 -13.362 -6.297 1.00 92.00 178 ALA A C 1
ATOM 1344 O O . ALA A 1 178 ? 5.198 -13.423 -6.649 1.00 92.00 178 ALA A O 1
ATOM 1345 N N . PRO A 1 179 ? 3.055 -12.975 -7.155 1.00 93.94 179 PRO A N 1
ATOM 1346 C CA . PRO A 1 179 ? 3.374 -12.454 -8.474 1.00 93.94 179 PRO A CA 1
ATOM 1347 C C . PRO A 1 179 ? 4.145 -11.139 -8.360 1.00 93.94 179 PRO A C 1
ATOM 1349 O O . PRO A 1 179 ? 4.007 -10.380 -7.395 1.00 93.94 179 PRO A O 1
ATOM 1352 N N . ARG A 1 180 ? 4.981 -10.886 -9.368 1.00 93.81 180 ARG A N 1
ATOM 1353 C CA . ARG A 1 180 ? 5.918 -9.765 -9.358 1.00 93.81 180 ARG A CA 1
ATOM 1354 C C . ARG A 1 180 ? 5.336 -8.535 -10.040 1.00 93.81 180 ARG A C 1
ATOM 1356 O O . ARG A 1 180 ? 4.842 -8.622 -11.161 1.00 93.81 180 ARG A O 1
ATOM 1363 N N . LEU A 1 181 ? 5.481 -7.392 -9.382 1.00 93.81 181 LEU A N 1
ATOM 1364 C CA . LEU A 1 181 ? 5.185 -6.064 -9.907 1.00 93.81 181 LEU A CA 1
ATOM 1365 C C . LEU A 1 181 ? 6.476 -5.264 -10.071 1.00 93.81 181 LEU A C 1
ATOM 1367 O O . LEU A 1 181 ? 7.448 -5.452 -9.335 1.00 93.81 181 LEU A O 1
ATOM 1371 N N . THR A 1 182 ? 6.483 -4.340 -11.027 1.00 93.44 182 THR A N 1
ATOM 1372 C CA . THR A 1 182 ? 7.621 -3.440 -11.229 1.00 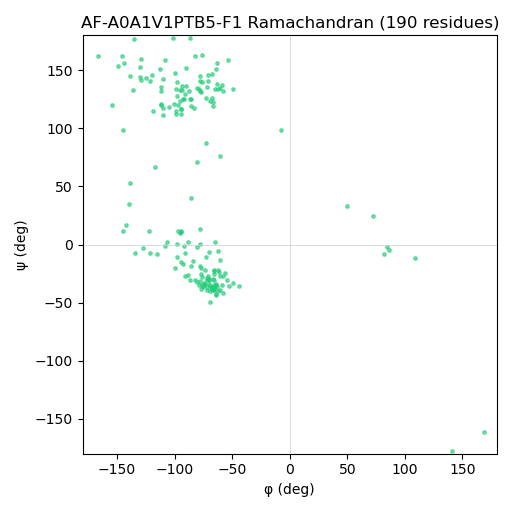93.44 182 THR A CA 1
ATOM 1373 C C . THR A 1 182 ? 7.505 -2.226 -10.317 1.00 93.44 182 THR A C 1
ATOM 1375 O O . THR A 1 182 ? 6.504 -1.510 -10.349 1.00 93.44 182 THR A O 1
ATOM 1378 N N . GLY A 1 183 ? 8.550 -1.987 -9.530 1.00 91.38 183 GLY A N 1
ATOM 1379 C CA . GLY A 1 183 ? 8.694 -0.824 -8.670 1.00 91.38 183 GLY A CA 1
ATOM 1380 C C . GLY A 1 183 ? 9.554 0.267 -9.308 1.00 91.38 183 GLY A C 1
ATOM 1381 O O . GLY A 1 183 ? 10.593 -0.022 -9.902 1.00 91.38 183 GLY A O 1
ATOM 1382 N N . ILE A 1 184 ? 9.154 1.527 -9.145 1.00 90.19 184 ILE A N 1
ATOM 1383 C CA . ILE A 1 184 ? 9.947 2.702 -9.527 1.00 90.19 184 ILE A CA 1
ATOM 1384 C C . ILE A 1 184 ? 10.032 3.700 -8.373 1.00 90.19 184 ILE A C 1
ATOM 1386 O O . ILE A 1 184 ? 9.094 3.872 -7.598 1.00 90.19 184 ILE A O 1
ATOM 1390 N N . VAL A 1 185 ? 11.180 4.361 -8.234 1.00 87.50 185 VAL A N 1
ATOM 1391 C CA . VAL A 1 185 ? 11.390 5.374 -7.193 1.00 87.50 185 VAL A CA 1
ATOM 1392 C C . VAL A 1 185 ? 11.078 6.744 -7.774 1.00 87.50 185 VAL A C 1
ATOM 1394 O O . VAL A 1 185 ? 11.805 7.245 -8.633 1.00 87.50 185 VAL A O 1
ATOM 1397 N N . HIS A 1 186 ? 10.011 7.373 -7.291 1.00 84.25 186 HIS A N 1
ATOM 1398 C CA . HIS A 1 186 ? 9.640 8.706 -7.745 1.00 84.25 186 HIS A CA 1
ATOM 1399 C C . HIS A 1 186 ? 10.651 9.754 -7.222 1.00 84.25 186 HIS A C 1
ATOM 1401 O O . HIS A 1 186 ? 11.142 9.619 -6.095 1.00 84.25 186 HIS A O 1
ATOM 1407 N N . PRO A 1 187 ? 10.964 10.838 -7.966 1.00 79.44 187 PRO A N 1
ATOM 1408 C CA . PRO A 1 187 ? 11.914 11.867 -7.526 1.00 79.44 187 PRO A CA 1
ATOM 1409 C C . PRO A 1 187 ? 11.619 12.461 -6.145 1.00 79.44 187 PRO A C 1
ATOM 1411 O O . PRO A 1 187 ? 12.539 12.708 -5.369 1.00 79.44 187 PRO A O 1
ATOM 1414 N N . SER A 1 188 ? 10.337 12.619 -5.806 1.00 74.88 188 SER A N 1
ATOM 1415 C CA . SER A 1 188 ? 9.912 13.134 -4.498 1.00 74.88 188 SER A CA 1
ATOM 1416 C C . SER A 1 188 ? 10.340 12.253 -3.323 1.00 74.88 188 SER A C 1
ATOM 1418 O O . SER A 1 188 ? 10.440 12.738 -2.203 1.00 74.88 188 SER A O 1
ATOM 1420 N N . ALA A 1 189 ? 10.631 10.970 -3.545 1.00 72.81 189 ALA A N 1
ATOM 1421 C CA . ALA A 1 189 ? 11.096 10.084 -2.487 1.00 72.81 189 ALA A CA 1
ATOM 1422 C C . ALA A 1 189 ? 12.541 10.354 -2.031 1.00 72.81 189 ALA A C 1
ATOM 1424 O O . ALA A 1 189 ? 12.985 9.788 -1.028 1.00 72.81 189 ALA A O 1
ATOM 1425 N N . GLN A 1 190 ? 13.290 11.183 -2.763 1.00 68.38 190 GLN A N 1
ATOM 1426 C CA . GLN A 1 190 ? 14.698 11.493 -2.491 1.00 68.38 190 GLN A CA 1
ATOM 1427 C C . GLN A 1 190 ? 14.880 12.762 -1.643 1.00 68.38 190 GLN A C 1
ATOM 1429 O O . GLN A 1 190 ? 15.968 12.985 -1.112 1.00 68.38 190 GLN A O 1
ATOM 1434 N N . THR A 1 191 ? 13.840 13.590 -1.514 1.00 62.31 191 THR A N 1
ATOM 1435 C CA . THR A 1 191 ? 13.890 14.849 -0.760 1.00 62.31 191 THR A CA 1
ATOM 1436 C C . THR A 1 191 ? 13.742 14.573 0.746 1.00 62.31 191 THR A C 1
ATOM 1438 O O . THR A 1 191 ? 12.901 13.740 1.104 1.00 62.31 191 THR A O 1
ATOM 1441 N N . PRO A 1 192 ? 14.571 15.189 1.613 1.00 56.84 192 PRO A N 1
ATOM 1442 C CA . PRO A 1 192 ? 14.419 15.116 3.067 1.00 56.84 192 PRO A CA 1
ATOM 1443 C C . PRO A 1 192 ? 13.149 15.818 3.559 1.00 56.84 192 PRO A C 1
ATOM 1445 O O . PRO A 1 192 ? 12.720 16.796 2.904 1.00 56.84 192 PRO A O 1
#

Secondary structure (DSSP, 8-state):
-PPP--TTSS-HHHHHHHHHHHHHT--HHHHHHHHHHHHHHHHHHHHHHHHHHHHHHHHHHS-SSSS-TTSGGG-----EEEEEETT-SSSTTGGGGGG-STT-EEEETTEEEEEEEEEEE-SS-TT-EEEEEEE-TT---BTT-EEEEEE-TTS-EEEEEE--TTPPBPPPBBTTBPPEEEEEE-GGGG--

Mean predicted aligned error: 16.55 Å

Solvent-accessible surface area (backbone atoms only — not comparable to full-atom values): 11053 Å² total; per-residue (Å²): 133,90,84,87,88,58,95,92,52,77,54,72,70,56,52,51,42,49,54,55,20,65,75,71,76,46,64,54,66,64,65,54,51,60,58,57,59,57,57,59,55,56,57,55,58,55,51,56,57,55,55,54,51,54,56,51,53,54,53,67,74,65,70,82,84,82,83,65,94,80,64,66,91,76,57,88,63,64,26,17,37,32,31,40,23,77,58,40,65,72,59,90,50,27,70,38,52,75,46,57,39,66,72,20,44,26,22,47,87,81,43,82,39,37,26,26,69,39,73,45,66,33,90,92,45,68,52,23,30,32,36,34,31,31,38,50,90,84,54,91,47,36,70,68,31,34,34,33,38,34,38,47,100,85,69,49,29,34,36,38,42,45,67,68,93,87,55,57,75,46,75,70,16,40,86,92,59,33,49,78,36,50,34,47,78,40,76,59,24,61,61,132

Radius of gyration: 36.19 Å; Cα contacts (8 Å, |Δi|>4): 299; chains: 1; bounding box: 101×50×63 Å

pLDDT: mean 73.89, std 15.62, range [44.78, 95.38]

Sequence (192 aa):
MAADARPSKDGFRNALLKIVAGLIGVSPGQLIDRDAARRRGRLVRNAALAVIATLGALALIATESRWRPLLYAQMNVERYYDVVFSEGVSGPRARSFEGARQGAEVLLNGSPIGEVTGMRIDPADPRNIILQIGVDPDAPVRSDARVELRRLGNGRIVLFVESRSGAPLLEPGSSRNAPRLTGIVHPSAQTP

Nearest PDB structures (foldseek):
  5uw2-assembly1_B  TM=7.901E-01  e=6.484E-05  Escherichia coli O157:H7
  8hqa-assembly1_A-3  TM=6.642E-01  e=3.773E-06  Escherichia coli K-12
  6xbd-assembly1_B  TM=5.859E-01  e=2.424E-06  Escherichia coli DEC6A
  6xbd-assembly1_F  TM=5.212E-01  e=1.209E-06  Escherichia coli DEC6A
  8hqa-assembly1_C-4  TM=6.279E-01  e=4.560E-06  Escherichia coli K-12

=== Feature glossary ===
Key to the feature types in this record:

Secondary structure (8-state, DSSP). Secondary structure is the local, repeating backbone conformation. DSSP classifies it into eight states by reading the hydrogen-bond network: three helix types (H, G, I), two β types (E, B), two non-regular types (T, S), and unstructured coil (-).

Backbone torsions (φ/ψ). Backbone dihedral angles. Every residue except chain termini has a φ (preceding-C → N → Cα → C) and a ψ (N → Cα → C → next-N). They are reported in degrees following the IUPAC sign convention. Secondary structure is essentially a statement about which (φ, ψ) basin each residue occupies.

Predicted aligned error. Predicted Aligned Error (PAE) is an AlphaFold confidence matrix: entry (i, j) is the expected error in the position of residue j, in ångströms, when the prediction is superimposed on the true structure at residue i. Low PAE within a block of residues means that block is internally rigid and well-predicted; high PAE between two blocks means their relative placement is uncertain even if each block individually is confident.

B-factor. B-factor (Debye–Waller factor) reflects atomic displacement in the crystal lattice. It is an experimental observable (units Å²), not a prediction; low values mean the atom is pinned down, high values mean it moves or is heterogeneous across the crystal.

Secondary structure (3-state, P-SEA). Three-state secondary structure (P-SEA) collapses the eight DSSP classes into helix (a), strand (b), and coil (c). P-SEA assigns these from Cα geometry alone — distances and angles — without requiring backbone oxygens, so it works on any Cα trace.

Sequence. Primary structure: the covalent order of the twenty standard amino acids along the backbone. Two proteins with the same sequence will (almost always) fold to the same structure; two with 30% identity often share a fold but not the details.

pLDDT. pLDDT is the predicted lDDT-Cα score: AlphaFold's confidence that the local environment of each residue (all inter-atomic distances within 15 Å) is correctly placed. It is a per-residue number between 0 and 100, with higher meaning more reliable.

InterPro / GO / CATH / organism. Functional annotations link the protein to curated databases. InterPro entries identify conserved domains and families by matching the sequence against member-database signatures (Pfam, PROSITE, CDD, …). Gene Ontology (GO) terms describe molecular function, biological process, and cellular component in a controlled vocabulary. CATH places the structure in a hierarchical fold classification (Class/Architecture/Topology/Homologous-superfamily). The organism is the source species.

Contact-map, Ramachandran, and PAE plots. Three diagnostic plots accompany the record. The Cα contact map visualizes the tertiary structure as a 2D adjacency matrix (8 Å cutoff, sequence-local contacts suppressed). The Ramachandran plot shows the distribution of backbone (φ, ψ) torsions, with points in the α and β basins reflecting secondary structure content. The PAE plot shows AlphaFold's inter-residue confidence as a color matrix.

mmCIF coordinates. The mmCIF table is the protein's shape written out atom by atom. For each backbone N, Cα, C, and carbonyl O, it records an (x, y, z) coordinate triple in Å plus the residue type, chain letter, and residue number.

Radius of gyration, Cα contacts, bounding box. Three whole-structure scalars: the radius of gyration (RMS distance of Cα from centroid, in Å), the count of Cα–Cα contacts (pairs closer than 8 Å and separated by more than four residues in sequence — i.e. tertiary, not local, contacts), and the bounding-box dimensions. Together they distinguish compact globular folds from extended fibres or disordered chains.

Foldseek 3Di. The Foldseek 3Di string encodes local tertiary geometry as a 20-letter alphabet — one character per residue — derived from the relative positions of nearby Cα atoms. Unlike the amino-acid sequence, 3Di is a direct function of the 3D structure, so two proteins with the same fold have similar 3Di strings even at low sequence identity.

Rendered structure images. Six rendered views show the 3D structure from the faces of a cube — i.e. along ±x, ±y, ±z. Rendering representation is drawn randomly per protein from cartoon (secondary-structure ribbons), sticks (backbone bonds), or molecular surface; coloring is either N→C rainbow (blue at the N-terminus through red at the C-terminus) or one color per chain.

Nearest PDB structures. The Foldseek neighbor list gives the closest experimentally determined structures in the PDB, ranked by structural alignment. TM-score near 1 means near-identical fold; near 0.3 means only rough topology match. This is how one finds what a novel AlphaFold prediction most resembles in the solved-structure universe.

Solvent-accessible surface area. SASA measures how much of the protein is reachable by solvent. It is computed by rolling a water-sized probe over the atomic surface and summing the exposed area (Å²). Per-residue SASA distinguishes core (buried, low SASA) from surface (exposed, high SASA) residues; total SASA is a whole-molecule size measure.